Protein AF-A0A3N9MYF6-F1 (afdb_monomer)

Sequence (347 aa):
MKKPFYPARLLLYFQGIIFMNNKNVYIKTKQQGGCMNRIIIVVGILLMTTSCAWFKSEPKPEITEPEVPDEALLVKAEDYVSEGISYFQSGKDSLAISSWNKALEIIPEDAEVYNYRGIALHRTGNVTKALEDFESATNLNPNYYEAHNNRGYMLFLLDRYNEALSAFSKALNINPNYEPAQKNRKLVQNIALGNLRQEAFDLGEKIAGKDDYEEQIPGYRKVLELDSTYAKGHNNLGAAYYYAGNLDSAYYHIRKAIHYHKDYPEAINNLAILYKANGDYETAIKLFLKALALKPKYISALNNLGDTYSLKNEKQNAERVYKTVLELDPENVEAKEGLKQITLQVE

Solvent-accessible surface area (backbone atoms only — not comparable to full-atom values): 19601 Å² total; per-residue (Å²): 140,82,82,89,84,80,84,79,85,78,85,78,85,80,82,85,82,90,80,86,77,92,80,90,86,84,85,86,82,83,87,85,84,87,83,87,84,84,91,81,90,82,90,80,95,82,84,90,84,90,76,94,70,82,76,73,75,72,76,74,79,78,80,71,72,79,83,72,73,55,69,70,54,52,54,52,23,53,51,23,45,53,50,13,53,54,29,43,77,69,68,38,35,71,59,12,42,54,25,34,49,58,16,38,74,72,45,75,83,45,33,65,54,27,34,55,37,15,53,36,32,39,75,72,67,37,47,67,62,15,33,54,23,15,48,50,12,31,67,72,32,78,77,40,32,68,30,25,27,52,30,13,52,39,30,44,78,69,71,38,47,71,60,12,45,50,26,16,48,52,14,36,72,71,39,75,82,46,60,69,33,54,54,49,35,54,52,49,50,54,52,52,48,52,53,42,53,48,52,44,47,52,55,53,64,76,50,77,54,94,86,59,40,64,76,49,44,64,53,32,49,56,41,35,74,78,39,80,65,46,28,68,49,27,28,52,42,9,51,25,27,43,76,62,67,38,56,69,58,11,52,54,24,20,53,49,12,34,70,64,32,76,88,37,38,70,32,36,32,52,48,15,51,54,30,43,76,72,66,41,44,71,62,13,48,55,29,24,52,52,16,32,73,76,37,78,84,42,57,73,44,40,51,54,39,18,52,44,28,45,77,70,67,38,52,74,60,15,48,52,36,26,50,57,41,38,76,77,39,78,79,45,61,68,38,55,50,53,49,50,56,56,55,68,74,75,114

Secondary structure (DSSP, 8-state):
-PPPPPPP-------------------------------------------------PPPP---------HHHHHHHHHHHHHHHHHHHTT-HHHHHHHHHHHHHH-TT-HHHHHHHHHHHHHTT-HHHHHHHHHHHHHH-TT-HHHHHHHHHHHHHTT-HHHHHHHHHHHHHH-TT-HHHHHHHHHHHHHHHHHHHHHHHHHHHHT-STT-STTTHHHHHHHHHH-TT-HHHHHHHHHHHHHTT-HHHHHHHHHHHHHHSTT-HHHHHHHHHHHHHTT-HHHHHHHHHHHHHHSTT-HHHHHHHHHHHHHTT-HHHHHHHHHHHHHH-TT-HHHHHHHHHHHHTT-

Nearest PDB structures (foldseek):
  7y4i-assembly1_A  TM=5.072E-01  e=9.112E-13  Arabidopsis thaliana
  1w3b-assembly1_B  TM=4.143E-01  e=1.351E-12  Homo sapiens
  4gyw-assembly2_A  TM=5.652E-01  e=5.598E-08  Homo sapiens
  8a61-assembly1_F  TM=4.896E-01  e=1.718E-08  Saccharomyces cerevisiae
  5hgv-assembly1_A  TM=4.602E-01  e=2.661E-08  Homo sapiens

Foldseek 3Di:
DDDDDDDDDDDDDDDDDDDDDDDDDDDDDDDDDDDDDDDDDDDDDDDDDDDPPPPPPDPDPPPDDPPDQDPVLLVQLVVLQVQLVVCVVVVVLVSSLVSLVSSCVSVVLDLVSLQSNLVSCVVVVNLVSSLVSLVSSCVSPVLPLSSLQSNLVSCVVVVVLVSSLVSLVSSCVSPVPPVSSVVSNVVSLVVVLVVLVVVLVVVVVVPPDLPDLVVSLVSLVVSCVSPVLPLVSLQSNLVSCVSVVNLVSNLVSLVSSCVSPVQDLSSLQSNLVSCLVVVVLVSSLVSLVSSCVSVVLPLSSLLVNLVSCVVVVVLVRSLVSLVVSCVSPVPDPSSVVSNVVSVVVVD

pLDDT: mean 81.44, std 25.18, range [24.19, 98.81]

Radius of gyration: 36.22 Å; Cα contacts (8 Å, |Δi|>4): 381; chains: 1; bounding box: 81×84×106 Å

Structure (mmCIF, N/CA/C/O backbone):
data_AF-A0A3N9MYF6-F1
#
_entry.id   AF-A0A3N9MYF6-F1
#
loop_
_atom_site.group_PDB
_atom_site.id
_atom_site.type_symbol
_atom_site.label_atom_id
_atom_site.label_alt_id
_atom_site.label_comp_id
_atom_site.label_asym_id
_atom_site.label_entity_id
_atom_site.label_seq_id
_atom_site.pdbx_PDB_ins_code
_atom_site.Cartn_x
_atom_site.Cartn_y
_atom_site.Cartn_z
_atom_site.occupancy
_atom_site.B_iso_or_equiv
_atom_site.auth_seq_id
_atom_site.auth_comp_id
_atom_site.auth_asym_id
_atom_site.auth_atom_id
_atom_site.pdbx_PDB_model_num
ATOM 1 N N . MET A 1 1 ? 1.920 -1.027 -54.927 1.00 35.72 1 MET A N 1
ATOM 2 C CA . MET A 1 1 ? 3.315 -0.917 -54.451 1.00 35.72 1 MET A CA 1
ATOM 3 C C . MET A 1 1 ? 3.547 0.532 -54.042 1.00 35.72 1 MET A C 1
ATOM 5 O O . MET A 1 1 ? 3.565 1.397 -54.906 1.00 35.72 1 MET A O 1
ATOM 9 N N . LYS A 1 2 ? 3.560 0.812 -52.733 1.00 30.30 2 LYS A N 1
ATOM 10 C CA . LYS A 1 2 ? 3.716 2.156 -52.150 1.00 30.30 2 LYS A CA 1
ATOM 11 C C . LYS A 1 2 ? 5.158 2.287 -51.641 1.00 30.30 2 LYS A C 1
ATOM 13 O O . LYS A 1 2 ? 5.609 1.397 -50.930 1.00 30.30 2 LYS A O 1
ATOM 18 N N . LYS A 1 3 ? 5.866 3.353 -52.025 1.00 30.39 3 LYS A N 1
ATOM 19 C CA . LYS A 1 3 ? 7.171 3.730 -51.446 1.00 30.39 3 LYS A CA 1
ATOM 20 C C . LYS A 1 3 ? 6.966 4.290 -50.026 1.00 30.39 3 LYS A C 1
ATOM 22 O O . LYS A 1 3 ? 5.921 4.910 -49.808 1.00 30.39 3 LYS A O 1
ATOM 27 N N . PRO A 1 4 ? 7.909 4.113 -49.082 1.00 36.00 4 PRO A N 1
ATOM 28 C CA . PRO A 1 4 ? 7.816 4.745 -47.774 1.00 36.00 4 PRO A CA 1
ATOM 29 C C . PRO A 1 4 ? 8.165 6.237 -47.870 1.00 36.00 4 PRO A C 1
ATOM 31 O O . PRO A 1 4 ? 9.013 6.656 -48.657 1.00 36.00 4 PRO A O 1
ATOM 34 N N . PHE A 1 5 ? 7.441 7.023 -47.083 1.00 29.59 5 PHE A N 1
ATOM 35 C CA . PHE A 1 5 ? 7.531 8.471 -46.948 1.00 29.59 5 PHE A CA 1
ATOM 36 C C . PHE A 1 5 ? 8.372 8.752 -45.694 1.00 29.59 5 PHE A C 1
ATOM 38 O O . PHE A 1 5 ? 7.974 8.337 -44.608 1.00 29.59 5 PHE A O 1
ATOM 45 N N . TYR A 1 6 ? 9.524 9.408 -45.832 1.00 31.58 6 TYR A N 1
ATOM 46 C CA . TYR A 1 6 ? 10.337 9.864 -44.697 1.00 31.58 6 TYR A CA 1
ATOM 47 C C . TYR A 1 6 ? 9.988 11.330 -44.394 1.00 31.58 6 TYR A C 1
ATOM 49 O O . TYR A 1 6 ? 10.039 12.147 -45.318 1.00 31.58 6 TYR A O 1
ATOM 57 N N . PRO A 1 7 ? 9.623 11.712 -43.156 1.00 33.31 7 PRO A N 1
ATOM 58 C CA . PRO A 1 7 ? 9.456 13.116 -42.814 1.00 33.31 7 PRO A CA 1
ATOM 59 C C . PRO A 1 7 ? 10.825 13.767 -42.571 1.00 33.31 7 PRO A C 1
ATOM 61 O O . PRO A 1 7 ? 11.619 13.306 -41.755 1.00 33.31 7 PRO A O 1
ATOM 64 N N . ALA A 1 8 ? 11.083 14.862 -43.285 1.00 31.42 8 ALA A N 1
ATOM 65 C CA . ALA A 1 8 ? 12.220 15.743 -43.056 1.00 31.42 8 ALA A CA 1
ATOM 66 C C . ALA A 1 8 ? 12.156 16.357 -41.643 1.00 31.42 8 ALA A C 1
ATOM 68 O O . ALA A 1 8 ? 11.119 16.886 -41.237 1.00 31.42 8 ALA A O 1
ATOM 69 N N . ARG A 1 9 ? 13.271 16.315 -40.902 1.00 30.97 9 ARG A N 1
ATOM 70 C CA . ARG A 1 9 ? 13.442 17.054 -39.642 1.00 30.97 9 ARG A CA 1
ATOM 71 C C . ARG A 1 9 ? 13.408 18.560 -39.931 1.00 30.97 9 ARG A C 1
ATOM 73 O O . ARG A 1 9 ? 14.294 19.093 -40.592 1.00 30.97 9 ARG A O 1
ATOM 80 N N . LEU A 1 10 ? 12.384 19.238 -39.418 1.00 27.25 10 LEU A N 1
ATOM 81 C CA . LEU A 1 10 ? 12.299 20.695 -39.358 1.00 27.25 10 LEU A CA 1
ATOM 82 C C . LEU A 1 10 ? 13.148 21.177 -38.166 1.00 27.25 10 LEU A C 1
ATOM 84 O O . LEU A 1 10 ? 12.793 20.930 -37.015 1.00 27.25 10 LEU A O 1
ATOM 88 N N . LEU A 1 11 ? 14.266 21.856 -38.425 1.00 27.73 11 LEU A N 1
ATOM 89 C CA . LEU A 1 11 ? 15.012 22.599 -37.404 1.00 27.73 11 LEU A CA 1
ATOM 90 C C . LEU A 1 11 ? 14.274 23.915 -37.116 1.00 27.73 11 LEU A C 1
ATOM 92 O O . LEU A 1 11 ? 14.349 24.866 -37.892 1.00 27.73 11 LEU A O 1
ATOM 96 N N . LEU A 1 12 ? 13.533 23.967 -36.006 1.00 26.86 12 LEU A N 1
ATOM 97 C CA . LEU A 1 12 ? 12.956 25.203 -35.475 1.00 26.86 12 LEU A CA 1
ATOM 98 C C . LEU A 1 12 ? 13.976 25.894 -34.561 1.00 26.86 12 LEU A C 1
ATOM 100 O O . LEU A 1 12 ? 14.234 25.447 -33.446 1.00 26.86 12 LEU A O 1
ATOM 104 N N . TYR A 1 13 ? 14.519 27.017 -35.031 1.00 25.53 13 TYR A N 1
ATOM 105 C CA . TYR A 1 13 ? 15.207 28.002 -34.198 1.00 25.53 13 TYR A CA 1
ATOM 106 C C . TYR A 1 13 ? 14.196 28.661 -33.246 1.00 25.53 13 TYR A C 1
ATOM 108 O O . TYR A 1 13 ? 13.319 29.405 -33.684 1.00 25.53 13 TYR A O 1
ATOM 116 N N . PHE A 1 14 ? 14.328 28.427 -31.939 1.00 25.22 14 PHE A N 1
ATOM 117 C CA . PHE A 1 14 ? 13.618 29.193 -30.913 1.00 25.22 14 PHE A CA 1
ATOM 118 C C . PHE A 1 14 ? 14.455 30.416 -30.509 1.00 25.22 14 PHE A C 1
ATOM 120 O O . PHE A 1 14 ? 15.481 30.291 -29.845 1.00 25.22 14 PHE A O 1
ATOM 127 N N . GLN A 1 15 ? 13.997 31.615 -30.879 1.00 28.98 15 GLN A N 1
ATOM 128 C CA . GLN A 1 15 ? 14.397 32.857 -30.213 1.00 28.98 15 GLN A CA 1
ATOM 129 C C . GLN A 1 15 ? 13.662 32.949 -28.869 1.00 28.98 15 GLN A C 1
ATOM 131 O O . GLN A 1 15 ? 12.436 33.049 -28.823 1.00 28.98 15 GLN A O 1
ATOM 136 N N . GLY A 1 16 ? 14.409 32.898 -27.767 1.00 25.38 16 GLY A N 1
ATOM 137 C CA . GLY A 1 16 ? 13.875 33.074 -26.419 1.00 25.38 16 GLY A CA 1
ATOM 138 C C . GLY A 1 16 ? 13.602 34.544 -26.104 1.00 25.38 16 GLY A C 1
ATOM 139 O O . GLY A 1 16 ? 14.529 35.320 -25.890 1.00 25.38 16 GLY A O 1
ATOM 140 N N . ILE A 1 17 ? 12.322 34.912 -26.031 1.00 28.08 17 ILE A N 1
ATOM 141 C CA . ILE A 1 17 ? 11.842 36.122 -25.355 1.00 28.08 17 ILE A CA 1
ATOM 142 C C . ILE A 1 17 ? 11.741 35.795 -23.861 1.00 28.08 17 ILE A C 1
ATOM 144 O O . ILE A 1 17 ? 10.933 34.960 -23.460 1.00 28.08 17 ILE A O 1
ATOM 148 N N . ILE A 1 18 ? 12.549 36.455 -23.029 1.00 26.86 18 ILE A N 1
ATOM 149 C CA . ILE A 1 18 ? 12.417 36.396 -21.570 1.00 26.86 18 ILE A CA 1
ATOM 150 C C . ILE A 1 18 ? 11.456 37.504 -21.136 1.00 26.86 18 ILE A C 1
ATOM 152 O O . ILE A 1 18 ? 11.807 38.680 -21.102 1.00 26.86 18 ILE A O 1
ATOM 156 N N . PHE A 1 19 ? 10.247 37.104 -20.758 1.00 25.75 19 PHE A N 1
ATOM 157 C CA . PHE A 1 19 ? 9.425 37.827 -19.796 1.00 25.75 19 PHE A CA 1
ATOM 158 C C . PHE A 1 19 ? 9.292 36.923 -18.576 1.00 25.75 19 PHE A C 1
ATOM 160 O O . PHE A 1 19 ? 8.697 35.857 -18.687 1.00 25.75 19 PHE A O 1
ATOM 167 N N . MET A 1 20 ? 9.778 37.349 -17.410 1.00 26.02 20 MET A N 1
ATOM 168 C CA . MET A 1 20 ? 9.038 37.097 -16.178 1.00 26.02 20 MET A CA 1
ATOM 169 C C . MET A 1 20 ? 9.390 38.089 -15.072 1.00 26.02 20 MET A C 1
ATOM 171 O O . MET A 1 20 ? 10.499 38.595 -14.946 1.00 26.02 20 MET A O 1
ATOM 175 N N . ASN A 1 21 ? 8.328 38.391 -14.340 1.00 24.91 21 ASN A N 1
ATOM 176 C CA . ASN A 1 21 ? 8.088 39.520 -13.469 1.00 24.91 21 ASN A CA 1
ATOM 177 C C . ASN A 1 21 ? 8.519 39.206 -12.023 1.00 24.91 21 ASN A C 1
ATOM 179 O O . ASN A 1 21 ? 8.514 38.053 -11.598 1.00 24.91 21 ASN A O 1
ATOM 183 N N . ASN A 1 22 ? 8.827 40.261 -11.271 1.00 30.25 22 ASN A N 1
ATOM 184 C CA . ASN A 1 22 ? 9.179 40.283 -9.847 1.00 30.25 22 ASN A CA 1
ATOM 185 C C . ASN A 1 22 ? 8.296 39.413 -8.933 1.00 30.25 22 ASN A C 1
ATOM 187 O O . ASN A 1 22 ? 7.082 39.613 -8.922 1.00 30.25 22 ASN A O 1
ATOM 191 N N . LYS A 1 23 ? 8.917 38.651 -8.013 1.00 29.00 23 LYS A N 1
ATOM 192 C CA . LYS A 1 23 ? 8.526 38.583 -6.585 1.00 29.00 23 LYS A CA 1
ATOM 193 C C . LYS A 1 23 ? 9.752 38.333 -5.688 1.00 29.00 23 LYS A C 1
ATOM 195 O O . LYS A 1 23 ? 10.513 37.398 -5.899 1.00 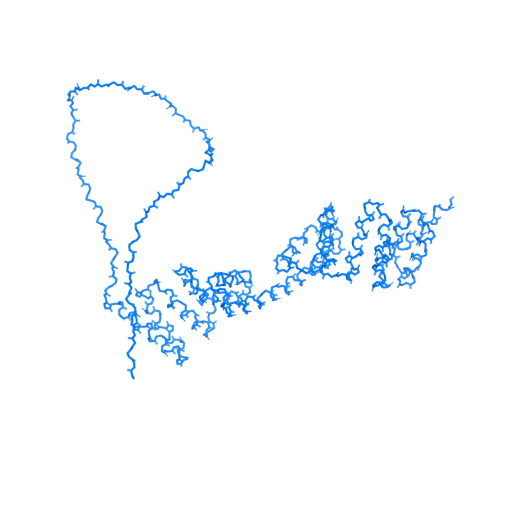29.00 23 LYS A O 1
ATOM 200 N N . ASN A 1 24 ? 9.905 39.217 -4.701 1.00 28.20 24 ASN A N 1
ATOM 201 C CA . ASN A 1 24 ? 10.902 39.236 -3.624 1.00 28.20 24 ASN A CA 1
ATOM 202 C C . ASN A 1 24 ? 10.976 37.923 -2.824 1.00 28.20 24 ASN A C 1
ATOM 204 O O . ASN A 1 24 ? 9.949 37.263 -2.697 1.00 28.20 24 ASN A O 1
ATOM 208 N N . VAL A 1 25 ? 12.122 37.656 -2.165 1.00 25.34 25 VAL A N 1
ATOM 209 C CA . VAL A 1 25 ? 12.240 37.483 -0.689 1.00 25.34 25 VAL A CA 1
ATOM 210 C C . VAL A 1 25 ? 13.674 37.064 -0.263 1.00 25.34 25 VAL A C 1
ATOM 212 O O . VAL A 1 25 ? 14.144 35.976 -0.563 1.00 25.34 25 VAL A O 1
ATOM 215 N N . TYR A 1 26 ? 14.314 37.983 0.478 1.00 24.33 26 TYR A N 1
ATOM 216 C CA . TYR A 1 26 ? 15.275 37.855 1.595 1.00 24.33 26 TYR A CA 1
ATOM 217 C C . TYR A 1 26 ? 16.612 37.100 1.435 1.00 24.33 26 TYR A C 1
ATOM 219 O O . TYR A 1 26 ? 16.716 35.891 1.619 1.00 24.33 26 TYR A O 1
ATOM 227 N N . ILE A 1 27 ? 17.688 37.888 1.312 1.00 25.11 27 ILE A N 1
ATOM 228 C CA . ILE A 1 27 ? 19.068 37.480 1.611 1.00 25.11 27 ILE A CA 1
ATOM 229 C C . ILE A 1 27 ? 19.303 37.636 3.119 1.00 25.11 27 ILE A C 1
ATO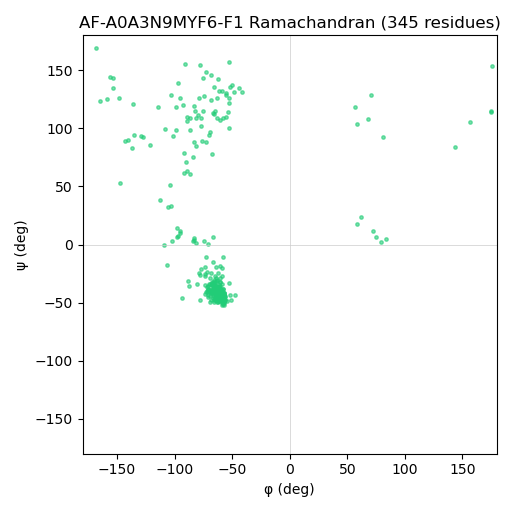M 231 O O . ILE A 1 27 ? 19.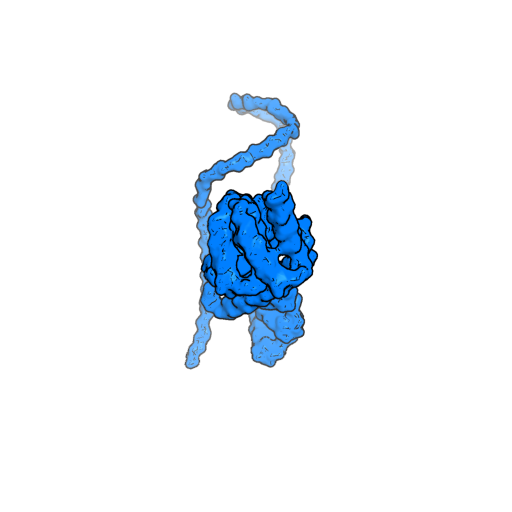223 38.738 3.664 1.00 25.11 27 ILE A O 1
ATOM 235 N N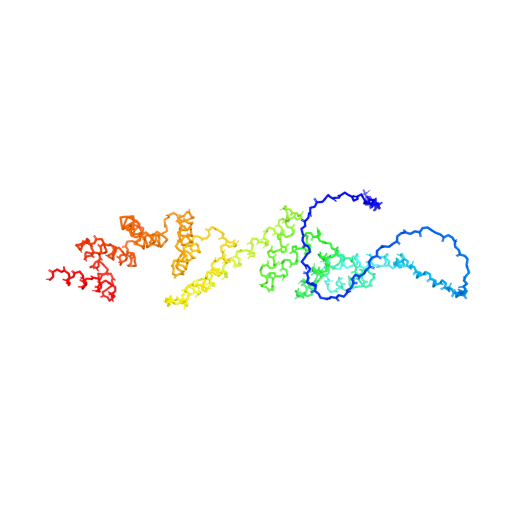 . LYS A 1 28 ? 19.626 36.532 3.797 1.00 24.86 28 LYS A N 1
ATOM 236 C CA . LYS A 1 28 ? 20.100 36.533 5.185 1.00 24.86 28 LYS A CA 1
ATOM 237 C C . LYS A 1 28 ? 21.617 36.742 5.169 1.00 24.86 28 LYS A C 1
ATOM 239 O O . LYS A 1 28 ? 22.380 35.814 4.925 1.00 24.86 28 LYS A O 1
ATOM 244 N N . THR A 1 29 ? 22.059 37.974 5.398 1.00 25.41 29 THR A N 1
ATOM 245 C CA . THR A 1 29 ? 23.475 38.305 5.597 1.00 25.41 29 THR A CA 1
ATOM 246 C C . THR A 1 29 ? 23.932 37.857 6.982 1.00 25.41 29 THR A C 1
ATOM 248 O O . THR A 1 29 ? 23.343 38.268 7.983 1.00 25.41 29 THR A O 1
ATOM 251 N N . LYS A 1 30 ? 25.027 37.096 7.061 1.00 25.98 30 LYS A N 1
ATOM 252 C CA . LYS A 1 30 ? 25.876 37.062 8.257 1.00 25.98 30 LYS A CA 1
ATOM 253 C C . LYS A 1 30 ? 27.177 37.784 7.905 1.00 25.98 30 LYS A C 1
ATOM 255 O O . LYS A 1 30 ? 28.029 37.247 7.209 1.00 25.98 30 LYS A O 1
ATOM 260 N N . GLN A 1 31 ? 27.253 39.047 8.321 1.00 27.14 31 GLN A N 1
ATOM 261 C CA . GLN A 1 31 ? 28.468 39.857 8.312 1.00 27.14 31 GLN A CA 1
ATOM 262 C C . GLN A 1 31 ? 29.490 39.281 9.295 1.00 27.14 31 GLN A C 1
ATOM 264 O O . GLN A 1 31 ? 29.126 39.027 10.437 1.00 27.14 31 GLN A O 1
ATOM 269 N N . GLN A 1 32 ? 30.747 39.192 8.865 1.00 26.59 32 GLN A N 1
ATOM 270 C CA . GLN A 1 32 ? 31.952 39.746 9.507 1.00 26.59 32 GLN A CA 1
ATOM 271 C C . GLN A 1 32 ? 32.991 39.838 8.376 1.00 26.59 32 GLN A C 1
ATOM 273 O O . GLN A 1 32 ? 33.205 38.848 7.695 1.00 26.59 32 GLN A O 1
ATOM 278 N N . GLY A 1 33 ? 33.652 40.932 8.026 1.00 25.48 33 GLY A N 1
ATOM 279 C CA . GLY A 1 33 ? 33.719 42.321 8.457 1.00 25.48 33 GLY A CA 1
ATOM 280 C C . GLY A 1 33 ? 34.831 42.956 7.601 1.00 25.48 33 GLY A C 1
ATOM 281 O O . GLY A 1 33 ? 35.720 42.237 7.149 1.00 25.48 33 GLY A O 1
ATOM 282 N N . GLY A 1 34 ? 34.792 44.270 7.354 1.00 24.81 34 GLY A N 1
ATOM 283 C CA . GLY A 1 34 ? 35.969 44.978 6.825 1.00 24.81 34 GLY A CA 1
ATOM 284 C C . GLY A 1 34 ? 35.717 46.099 5.816 1.00 24.81 34 GLY A C 1
ATOM 285 O O . GLY A 1 34 ? 35.889 45.900 4.624 1.00 24.81 34 GLY A O 1
ATOM 286 N N . CYS A 1 35 ? 35.420 47.284 6.357 1.00 24.19 35 CYS A N 1
ATOM 287 C CA . CYS A 1 35 ? 35.715 48.637 5.854 1.00 24.19 35 CYS A CA 1
ATOM 288 C C . CYS A 1 35 ? 35.044 49.200 4.581 1.00 24.19 35 CYS A C 1
ATOM 290 O O . CYS A 1 35 ? 35.432 48.948 3.446 1.00 24.19 35 CYS A O 1
ATOM 292 N N . MET A 1 36 ? 34.130 50.147 4.838 1.00 24.34 36 MET A N 1
ATOM 293 C CA . MET A 1 36 ? 33.744 51.263 3.966 1.00 24.34 36 MET A CA 1
ATOM 294 C C . MET A 1 36 ? 34.883 52.289 3.827 1.00 24.34 36 MET A C 1
ATOM 296 O O . MET A 1 36 ? 35.498 52.637 4.833 1.00 24.34 36 MET A O 1
ATOM 300 N N . ASN A 1 37 ? 35.019 52.925 2.654 1.00 25.77 37 ASN A N 1
ATOM 301 C CA . ASN A 1 37 ? 34.808 54.378 2.573 1.00 25.77 37 ASN A CA 1
ATOM 302 C C . ASN A 1 37 ? 34.639 54.929 1.139 1.00 25.77 37 ASN A C 1
ATOM 304 O O . ASN A 1 37 ? 35.519 54.813 0.299 1.00 25.77 37 ASN A O 1
ATOM 308 N N . ARG A 1 38 ? 33.491 55.601 0.970 1.00 27.64 38 ARG A N 1
ATOM 309 C CA . ARG A 1 38 ? 33.203 56.881 0.290 1.00 27.64 38 ARG A CA 1
ATOM 310 C C . ARG A 1 38 ? 33.562 57.116 -1.190 1.00 27.64 38 ARG A C 1
ATOM 312 O O . ARG A 1 38 ? 34.705 57.260 -1.594 1.00 27.64 38 ARG A O 1
ATOM 319 N N . ILE A 1 39 ? 32.473 57.354 -1.920 1.00 34.44 39 ILE A N 1
ATOM 320 C CA . ILE A 1 39 ? 32.322 58.028 -3.212 1.00 34.44 39 ILE A CA 1
ATOM 321 C C . ILE A 1 39 ? 32.844 59.474 -3.146 1.00 34.44 39 ILE A C 1
ATOM 323 O O . ILE A 1 39 ? 32.417 60.227 -2.271 1.00 34.44 39 ILE A O 1
ATOM 327 N N . ILE A 1 40 ? 33.656 59.881 -4.129 1.00 28.11 40 ILE A N 1
ATOM 328 C CA . ILE A 1 40 ? 33.767 61.273 -4.598 1.00 28.11 40 ILE A CA 1
ATOM 329 C C . ILE A 1 40 ? 33.782 61.254 -6.134 1.00 28.11 40 ILE A C 1
ATOM 331 O O . ILE A 1 40 ? 34.644 60.636 -6.751 1.00 28.11 40 ILE A O 1
ATOM 335 N N . ILE A 1 41 ? 32.802 61.934 -6.732 1.00 38.69 41 ILE A N 1
ATOM 336 C CA . ILE A 1 41 ? 32.715 62.276 -8.157 1.00 38.69 41 ILE A CA 1
ATOM 337 C C . ILE A 1 41 ? 33.348 63.660 -8.322 1.00 38.69 41 ILE A C 1
ATOM 339 O O . ILE A 1 41 ? 32.786 64.583 -7.744 1.00 38.69 41 ILE A O 1
ATOM 343 N N . VAL A 1 42 ? 34.410 63.837 -9.126 1.00 29.31 42 VAL A N 1
ATOM 344 C CA . VAL A 1 42 ? 34.706 65.107 -9.837 1.00 29.31 42 VAL A CA 1
ATOM 345 C C . VAL A 1 42 ? 35.529 64.838 -11.113 1.00 29.31 42 VAL A C 1
ATOM 347 O O . VAL A 1 42 ? 36.491 64.078 -11.111 1.00 29.31 42 VAL A O 1
ATOM 350 N N . VAL A 1 43 ? 35.106 65.495 -12.193 1.00 41.16 43 VAL A N 1
ATOM 351 C CA . VAL A 1 43 ? 35.670 65.581 -13.552 1.00 41.16 43 VAL A CA 1
ATOM 352 C C . VAL A 1 43 ? 37.068 66.225 -13.574 1.00 41.16 43 VAL A C 1
ATOM 354 O O . VAL A 1 43 ? 37.285 67.225 -12.898 1.00 41.16 43 VAL A O 1
ATOM 357 N N . GLY A 1 44 ? 37.984 65.745 -14.427 1.00 28.73 44 GLY A N 1
ATOM 358 C CA . GLY A 1 44 ? 39.214 66.482 -14.750 1.00 28.73 44 GLY A CA 1
ATOM 359 C C . GLY A 1 44 ? 40.193 65.722 -15.647 1.00 28.73 44 GLY A C 1
ATOM 360 O O . GLY A 1 44 ? 40.761 64.715 -15.242 1.00 28.73 44 GLY A O 1
ATOM 361 N N . ILE A 1 45 ? 40.405 66.224 -16.864 1.00 43.91 45 ILE A N 1
ATOM 362 C CA . ILE A 1 45 ? 41.497 65.826 -17.763 1.00 43.91 45 ILE A CA 1
ATOM 363 C C . ILE A 1 45 ? 42.824 66.304 -17.153 1.00 43.91 45 ILE A C 1
ATOM 365 O O . ILE A 1 45 ? 42.978 67.506 -16.954 1.00 43.91 45 ILE A O 1
ATOM 369 N N . LEU A 1 46 ? 43.795 65.409 -16.927 1.00 31.33 46 LEU A N 1
ATOM 370 C CA . LEU A 1 46 ? 45.222 65.760 -16.910 1.00 31.33 46 LEU A CA 1
ATOM 371 C C . LEU A 1 46 ? 46.109 64.552 -17.277 1.00 31.33 46 LEU A C 1
ATOM 373 O O . LEU A 1 46 ? 45.805 63.404 -16.969 1.00 31.33 46 LEU A O 1
ATOM 377 N N . LEU A 1 47 ? 47.181 64.867 -17.998 1.00 35.59 47 LEU A N 1
ATOM 378 C CA . LEU A 1 47 ? 48.103 64.014 -18.750 1.00 35.59 47 LEU A CA 1
ATOM 379 C C . LEU A 1 47 ? 49.153 63.259 -17.903 1.00 35.59 47 LEU A C 1
ATOM 381 O O . LEU A 1 47 ? 49.642 63.807 -16.922 1.00 35.59 47 LEU A O 1
ATOM 385 N N . MET A 1 48 ? 49.606 62.117 -18.463 1.00 31.72 48 MET A N 1
ATOM 386 C CA . MET A 1 48 ? 50.949 61.485 -18.358 1.00 31.72 48 MET A CA 1
ATOM 387 C C . MET A 1 48 ? 51.326 60.862 -16.984 1.00 31.72 48 MET A C 1
ATOM 389 O O . MET A 1 48 ? 51.230 61.505 -15.956 1.00 31.72 48 MET A O 1
ATOM 393 N N . THR A 1 49 ? 51.789 59.611 -16.833 1.00 40.28 49 THR A N 1
ATOM 394 C CA . THR A 1 49 ? 52.806 58.828 -17.567 1.00 40.28 49 THR A CA 1
ATOM 395 C C . THR A 1 49 ? 52.760 57.329 -17.163 1.00 40.28 49 THR A C 1
ATOM 397 O O . THR A 1 49 ? 52.193 56.967 -16.137 1.00 40.28 49 THR A O 1
ATOM 400 N N . THR A 1 50 ? 53.475 56.491 -17.929 1.00 35.84 50 THR A N 1
ATOM 401 C CA . THR A 1 50 ? 53.980 55.129 -17.616 1.00 35.84 50 THR A CA 1
ATOM 402 C C . THR A 1 50 ? 53.024 53.934 -17.731 1.00 35.84 50 THR A C 1
ATOM 404 O O . THR A 1 50 ? 52.352 53.536 -16.791 1.00 35.84 50 THR A O 1
ATOM 407 N N . SER A 1 51 ? 53.020 53.307 -18.911 1.00 34.53 51 SER A N 1
ATOM 408 C CA . SER A 1 51 ? 53.585 51.963 -19.146 1.00 34.53 51 SER A CA 1
ATOM 409 C C . SER A 1 51 ? 52.925 51.347 -20.373 1.00 34.53 51 SER A C 1
ATOM 411 O O . SER A 1 51 ? 51.797 50.864 -20.315 1.00 34.53 51 SER A O 1
ATOM 413 N N . CYS A 1 52 ? 53.656 51.311 -21.488 1.00 34.56 52 CYS A N 1
ATOM 414 C CA . CYS A 1 52 ? 53.379 50.364 -22.563 1.00 34.56 52 CYS A CA 1
ATOM 415 C C . CYS A 1 52 ? 53.697 48.950 -22.055 1.00 34.56 52 CYS A C 1
ATOM 417 O O . CYS A 1 52 ? 54.746 48.393 -22.362 1.00 34.56 52 CYS A O 1
ATOM 419 N N . ALA A 1 53 ? 52.801 48.372 -21.260 1.00 38.00 53 ALA A N 1
ATOM 420 C CA . ALA A 1 53 ? 52.734 46.931 -21.116 1.00 38.00 53 ALA A CA 1
ATOM 421 C C . ALA A 1 53 ? 51.940 46.415 -22.318 1.00 38.00 53 ALA A C 1
ATOM 423 O O . ALA A 1 53 ? 50.742 46.659 -22.445 1.00 38.00 53 ALA A O 1
ATOM 424 N N . TRP A 1 54 ? 52.643 45.757 -23.236 1.00 37.09 54 TRP A N 1
ATOM 425 C CA . TRP A 1 54 ? 52.047 44.953 -24.293 1.00 37.09 54 TRP A CA 1
ATOM 426 C C . TRP A 1 54 ? 51.073 43.945 -23.668 1.00 37.09 54 TRP A C 1
ATOM 428 O O . TRP A 1 54 ? 51.490 42.899 -23.173 1.00 37.09 54 TRP A O 1
ATOM 438 N N . PHE A 1 55 ? 49.773 44.234 -23.700 1.00 38.00 55 PHE A N 1
ATOM 439 C CA . PHE A 1 55 ? 48.760 43.199 -23.551 1.00 38.00 55 PHE A CA 1
ATOM 440 C C . PHE A 1 55 ? 48.821 42.371 -24.837 1.00 38.00 55 PHE A C 1
ATOM 442 O O . PHE A 1 55 ? 48.249 42.741 -25.861 1.00 38.00 55 PHE A O 1
ATOM 449 N N . LYS A 1 56 ? 49.579 41.269 -24.816 1.00 44.16 56 LYS A N 1
ATOM 450 C CA . LYS A 1 56 ? 49.355 40.185 -25.774 1.00 44.16 56 LYS A CA 1
ATOM 451 C C . LYS A 1 56 ? 47.906 39.765 -25.554 1.00 44.16 56 LYS A C 1
ATOM 453 O O . LYS A 1 56 ? 47.583 39.228 -24.500 1.00 44.16 56 LYS A O 1
ATOM 458 N N . SER A 1 57 ? 47.032 40.080 -26.504 1.00 47.66 57 SER A N 1
ATOM 459 C CA . SER A 1 57 ? 45.706 39.480 -26.553 1.00 47.66 57 SER A CA 1
ATOM 460 C C . SER A 1 57 ? 45.905 37.969 -26.526 1.00 47.66 57 SER A C 1
ATOM 462 O O . SER A 1 57 ? 46.514 37.423 -27.452 1.00 47.66 57 SER A O 1
ATOM 464 N N . GLU A 1 58 ? 45.458 37.304 -25.462 1.00 48.81 58 GLU A N 1
ATOM 465 C CA . GLU A 1 58 ? 45.343 35.852 -25.503 1.00 48.81 58 GLU A CA 1
ATOM 466 C C . GLU A 1 58 ? 44.466 35.520 -26.717 1.00 48.81 58 GLU A C 1
ATOM 468 O O . GLU A 1 58 ? 43.441 36.188 -26.925 1.00 48.81 58 GLU A O 1
ATOM 473 N N . PRO A 1 59 ? 44.886 34.586 -27.590 1.00 49.47 59 PRO A N 1
ATOM 474 C CA . PRO A 1 59 ? 44.022 34.154 -28.672 1.00 49.47 59 PRO A CA 1
ATOM 475 C C . PRO A 1 59 ? 42.716 33.688 -28.033 1.00 49.47 59 PRO A C 1
ATOM 477 O O . PRO A 1 59 ? 42.739 32.922 -27.068 1.00 49.47 59 PRO A O 1
ATOM 480 N N . LYS A 1 60 ? 41.582 34.202 -28.528 1.00 47.22 60 LYS A N 1
ATOM 481 C CA . LYS A 1 60 ? 40.271 33.704 -28.102 1.00 47.22 60 LYS A CA 1
ATOM 482 C C . LYS A 1 60 ? 40.321 32.176 -28.177 1.00 47.22 60 LYS A C 1
ATOM 484 O O . LYS A 1 60 ? 40.775 31.686 -29.214 1.00 47.22 60 LYS A O 1
ATOM 489 N N . PRO A 1 61 ? 39.894 31.446 -27.130 1.00 47.03 61 PRO A N 1
ATOM 490 C CA . PRO A 1 61 ? 39.802 30.001 -27.216 1.00 47.03 61 PRO A CA 1
ATOM 491 C C . PRO A 1 61 ? 38.983 29.682 -28.460 1.00 47.03 61 PRO A C 1
ATOM 493 O O . PRO A 1 61 ? 37.881 30.208 -28.640 1.00 47.03 61 PRO A O 1
ATOM 496 N N . GLU A 1 62 ? 39.592 28.923 -29.361 1.00 58.12 62 GLU A N 1
ATOM 497 C CA . GLU A 1 62 ? 38.945 28.447 -30.567 1.00 58.12 62 GLU A CA 1
ATOM 498 C C . GLU A 1 62 ? 37.763 27.600 -30.100 1.00 58.12 62 GLU A C 1
ATOM 500 O O . GLU A 1 62 ? 37.936 26.542 -29.496 1.00 58.12 62 GLU A O 1
ATOM 505 N N . ILE A 1 63 ? 36.550 28.134 -30.258 1.00 54.16 63 ILE A N 1
ATOM 506 C CA . ILE A 1 63 ? 35.329 27.377 -30.015 1.00 54.16 63 ILE A CA 1
ATOM 507 C C . ILE A 1 63 ? 35.252 26.414 -31.192 1.00 54.16 63 ILE A C 1
ATOM 509 O O . ILE A 1 63 ? 34.705 26.752 -32.238 1.00 54.16 63 ILE A O 1
ATOM 513 N N . THR A 1 64 ? 35.877 25.250 -31.056 1.00 52.59 64 THR A N 1
ATOM 514 C CA . THR A 1 64 ? 35.648 24.147 -31.979 1.00 52.59 64 THR A CA 1
ATOM 515 C C . THR A 1 64 ? 34.200 23.728 -31.780 1.00 52.59 64 THR A C 1
ATOM 517 O O . THR A 1 64 ? 33.835 23.263 -30.696 1.00 52.59 64 THR A O 1
ATOM 520 N N . GLU A 1 65 ? 33.360 23.963 -32.786 1.00 55.66 65 GLU A N 1
ATOM 521 C CA . GLU A 1 65 ? 32.038 23.345 -32.841 1.00 55.66 65 GLU A CA 1
ATOM 522 C C . GLU A 1 65 ? 32.211 21.832 -32.618 1.00 55.66 65 GLU A C 1
ATOM 524 O O . GLU A 1 65 ? 33.187 21.267 -33.123 1.00 55.66 65 GLU A O 1
ATOM 529 N N . PRO A 1 66 ? 31.351 21.177 -31.816 1.00 55.44 66 PRO A N 1
ATOM 530 C CA . PRO A 1 66 ? 31.468 19.740 -31.596 1.00 55.44 66 PRO A CA 1
ATOM 531 C C . PRO A 1 66 ? 31.506 19.032 -32.954 1.00 55.44 66 PRO A C 1
ATOM 533 O O . PRO A 1 66 ? 30.631 19.274 -33.787 1.00 55.44 66 PRO A O 1
ATOM 536 N N . GLU A 1 67 ? 32.530 18.201 -33.189 1.00 58.97 67 GLU A N 1
ATOM 537 C CA . GLU A 1 67 ? 32.649 17.414 -34.419 1.00 58.97 67 GLU A CA 1
ATOM 538 C C . GLU A 1 67 ? 31.376 16.580 -34.586 1.00 58.97 67 GLU A C 1
ATOM 540 O O . GLU A 1 67 ? 31.114 15.646 -33.827 1.00 58.97 67 GLU A O 1
ATOM 545 N N . VAL A 1 68 ? 30.556 16.941 -35.573 1.00 57.75 68 VAL A N 1
ATOM 546 C CA . VAL A 1 68 ? 29.451 16.094 -36.014 1.00 57.75 68 VAL A CA 1
ATOM 547 C C . VAL A 1 68 ? 30.090 14.809 -36.549 1.00 57.75 68 VAL A C 1
ATOM 549 O O . VAL A 1 68 ? 30.986 14.917 -37.391 1.00 57.75 68 VAL A O 1
ATOM 552 N N . PRO A 1 69 ? 29.691 13.612 -36.074 1.00 64.62 69 PRO A N 1
ATOM 553 C CA . PRO A 1 69 ? 30.248 12.364 -36.577 1.00 64.62 69 PRO A CA 1
ATOM 554 C C . PRO A 1 69 ? 30.158 12.333 -38.102 1.00 64.62 69 PRO A C 1
ATOM 556 O O . PRO A 1 69 ? 29.123 12.711 -38.655 1.00 64.62 69 PRO A O 1
ATOM 559 N N . ASP A 1 70 ? 31.238 11.900 -38.759 1.00 81.50 70 ASP A N 1
ATOM 560 C CA . ASP A 1 70 ? 31.300 11.720 -40.214 1.00 81.50 70 ASP A CA 1
ATOM 561 C C . ASP A 1 70 ? 29.993 11.077 -40.713 1.00 81.50 70 ASP A C 1
ATOM 563 O O . ASP A 1 70 ? 29.520 10.093 -40.140 1.00 81.50 70 ASP A O 1
ATOM 567 N N . GLU A 1 71 ? 29.385 11.637 -41.757 1.00 83.69 71 GLU A N 1
ATOM 568 C CA . GLU A 1 71 ? 28.103 11.187 -42.309 1.00 83.69 71 GLU A CA 1
ATOM 569 C C . GLU A 1 71 ? 28.123 9.677 -42.614 1.00 83.69 71 GLU A C 1
ATOM 571 O O . GLU A 1 71 ? 27.141 8.970 -42.381 1.00 83.69 71 GLU A O 1
ATOM 576 N N . ALA A 1 72 ? 29.282 9.143 -43.016 1.00 87.19 72 ALA A N 1
ATOM 577 C CA . ALA A 1 72 ? 29.484 7.709 -43.210 1.00 87.19 72 ALA A CA 1
ATOM 578 C C . ALA A 1 72 ? 29.387 6.886 -41.907 1.00 87.19 72 ALA A C 1
ATOM 580 O O . ALA A 1 72 ? 28.909 5.749 -41.927 1.00 87.19 72 ALA A O 1
ATOM 581 N N . LEU A 1 73 ? 29.827 7.434 -40.770 1.00 89.75 73 LEU A N 1
ATOM 582 C CA . LEU A 1 73 ? 29.686 6.803 -39.454 1.00 89.75 73 LEU A CA 1
ATOM 583 C C . LEU A 1 73 ? 28.230 6.808 -38.987 1.00 89.75 73 LEU A C 1
ATOM 585 O O . LEU A 1 73 ? 27.784 5.806 -38.431 1.00 89.75 73 LEU A O 1
ATOM 589 N N . LEU A 1 74 ? 27.479 7.880 -39.254 1.00 89.75 74 LEU A N 1
ATOM 590 C CA . LEU A 1 74 ? 26.051 7.943 -38.926 1.00 89.75 74 LEU A CA 1
ATOM 591 C C . LEU A 1 74 ? 25.252 6.888 -39.699 1.00 89.75 74 LEU A C 1
ATOM 593 O O . LEU A 1 74 ? 24.521 6.115 -39.083 1.00 89.75 74 LEU A O 1
ATOM 597 N N . VAL A 1 75 ? 25.471 6.771 -41.014 1.00 93.56 75 VAL A N 1
ATOM 598 C CA . VAL A 1 75 ? 24.853 5.711 -41.837 1.00 93.56 75 VAL A CA 1
ATOM 599 C C . VAL A 1 75 ? 25.205 4.325 -41.291 1.00 93.56 75 VAL A C 1
ATOM 601 O O . VAL A 1 75 ? 24.342 3.464 -41.136 1.00 93.56 75 VAL A O 1
ATOM 604 N N . LYS A 1 76 ? 26.470 4.114 -40.916 1.00 95.31 76 LYS A N 1
ATOM 605 C CA . LYS A 1 76 ? 26.919 2.846 -40.333 1.00 95.31 76 LYS A CA 1
ATOM 606 C C . LYS A 1 76 ? 26.243 2.534 -38.992 1.00 95.31 76 LYS A C 1
ATOM 608 O O . LYS A 1 76 ? 25.971 1.368 -38.708 1.00 95.31 76 LYS A O 1
ATOM 613 N N . ALA A 1 77 ? 25.982 3.540 -38.160 1.00 95.31 77 ALA A N 1
ATOM 614 C CA . ALA A 1 77 ? 25.233 3.360 -36.922 1.00 95.31 77 ALA A CA 1
ATOM 615 C C . ALA A 1 77 ? 23.782 2.944 -37.210 1.00 95.31 77 ALA A C 1
ATOM 617 O O . ALA A 1 77 ? 23.314 1.966 -36.630 1.00 95.31 77 ALA A O 1
ATOM 618 N N . GLU A 1 78 ? 23.102 3.612 -38.147 1.00 95.44 78 GLU A N 1
ATOM 619 C CA . GLU A 1 78 ? 21.732 3.274 -38.568 1.00 95.44 78 GLU A CA 1
ATOM 620 C C . GLU A 1 78 ? 21.620 1.846 -39.134 1.00 95.44 78 GLU A C 1
ATOM 622 O O . GLU A 1 78 ? 20.655 1.126 -38.839 1.00 95.44 78 GLU A O 1
ATOM 627 N N . ASP A 1 79 ? 22.631 1.397 -39.882 1.00 97.19 79 ASP A N 1
ATOM 628 C CA . ASP A 1 79 ? 22.728 0.018 -40.369 1.00 97.19 79 ASP A CA 1
ATOM 629 C C . ASP A 1 79 ? 22.792 -0.982 -39.207 1.00 97.19 79 ASP A C 1
ATOM 631 O O . ASP A 1 79 ? 22.055 -1.972 -39.195 1.00 97.19 79 ASP A O 1
ATOM 635 N N . TYR A 1 80 ? 23.617 -0.713 -38.189 1.00 98.38 80 TYR A N 1
ATOM 636 C CA . TYR A 1 80 ? 23.684 -1.552 -36.992 1.00 98.38 80 TYR A CA 1
ATOM 637 C C . TYR A 1 80 ? 22.374 -1.555 -36.197 1.00 98.38 80 TYR A C 1
ATOM 639 O O . TYR A 1 80 ? 21.982 -2.601 -35.671 1.00 98.38 80 TYR A O 1
ATOM 647 N N . VAL A 1 81 ? 21.664 -0.424 -36.121 1.00 98.25 81 VAL A N 1
ATOM 648 C CA . VAL A 1 81 ? 20.333 -0.370 -35.494 1.00 98.25 81 VAL A CA 1
ATOM 649 C C . VAL A 1 81 ? 19.356 -1.282 -36.230 1.00 98.25 81 VAL A C 1
ATOM 651 O O . VAL A 1 81 ? 18.690 -2.112 -35.601 1.00 98.25 81 VAL A O 1
ATOM 654 N N . SER A 1 82 ? 19.314 -1.175 -37.558 1.00 98.25 82 SER A N 1
ATOM 655 C CA . SER A 1 82 ? 18.434 -1.964 -38.425 1.00 98.25 82 SER A CA 1
ATOM 656 C C . SER A 1 82 ? 18.760 -3.460 -38.376 1.00 98.25 82 SER A C 1
ATOM 658 O O . SER A 1 82 ? 17.857 -4.298 -38.280 1.00 98.25 82 SER A O 1
ATOM 660 N N . GLU A 1 83 ? 20.047 -3.811 -38.377 1.00 98.19 83 GLU A N 1
ATOM 661 C CA . GLU A 1 83 ? 20.523 -5.185 -38.205 1.00 98.19 83 GLU A CA 1
ATOM 662 C C . GLU A 1 83 ? 20.081 -5.750 -36.848 1.00 98.19 83 GLU A C 1
ATOM 664 O O . GLU A 1 83 ? 19.530 -6.853 -36.778 1.00 98.19 83 GLU A O 1
ATOM 669 N N . GLY A 1 84 ? 20.247 -4.969 -35.775 1.00 98.31 84 GLY A N 1
ATOM 670 C CA . GLY A 1 84 ? 19.834 -5.365 -34.434 1.00 98.31 84 GLY A CA 1
ATOM 671 C C . GLY A 1 84 ? 18.333 -5.650 -34.343 1.00 98.31 84 GLY A C 1
ATOM 672 O O . GLY A 1 84 ? 17.928 -6.690 -33.818 1.00 98.31 84 GLY A O 1
ATOM 673 N N . ILE A 1 85 ? 17.503 -4.792 -34.945 1.00 98.31 85 ILE A N 1
ATOM 674 C CA . ILE A 1 85 ? 16.048 -4.996 -35.033 1.00 98.31 85 ILE A CA 1
ATOM 675 C C . ILE A 1 85 ? 15.721 -6.298 -35.782 1.00 98.31 85 ILE A C 1
ATOM 677 O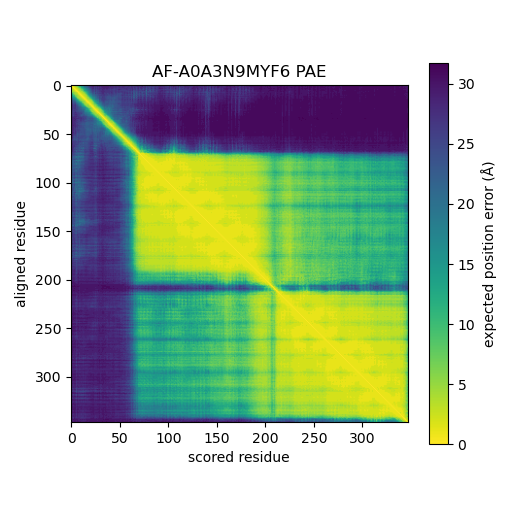 O . ILE A 1 85 ? 14.892 -7.083 -35.315 1.00 98.31 85 ILE A O 1
ATOM 681 N N . SER A 1 86 ? 16.391 -6.566 -36.906 1.00 98.44 86 SER A N 1
ATOM 682 C CA . SER A 1 86 ? 16.195 -7.790 -37.698 1.00 98.44 86 SER A CA 1
ATOM 683 C C . SER A 1 86 ? 16.547 -9.061 -36.911 1.00 98.44 86 SER A C 1
ATOM 685 O O . SER A 1 86 ? 15.772 -10.029 -36.876 1.00 98.44 86 SER A O 1
ATOM 687 N N . TYR A 1 87 ? 17.681 -9.059 -36.201 1.00 98.50 87 TYR A N 1
ATOM 688 C CA . TYR A 1 87 ? 18.060 -10.175 -35.333 1.00 98.50 87 TYR A CA 1
ATOM 689 C C . TYR A 1 87 ? 17.067 -10.386 -34.194 1.00 98.50 87 TYR A C 1
ATOM 691 O O . TYR A 1 87 ? 16.684 -11.527 -33.928 1.00 98.50 87 TYR A O 1
ATOM 699 N N . PHE A 1 88 ? 16.611 -9.307 -33.562 1.00 98.00 88 PHE A N 1
ATOM 700 C CA . PHE A 1 88 ? 15.650 -9.364 -32.466 1.00 98.00 88 PHE A CA 1
ATOM 701 C C . PHE A 1 88 ? 14.296 -9.939 -32.906 1.00 98.00 88 PHE A C 1
ATOM 703 O O . PHE A 1 88 ? 13.720 -10.790 -32.224 1.00 98.00 88 PHE A O 1
ATOM 710 N N . GLN A 1 89 ? 13.801 -9.536 -34.081 1.00 97.56 89 GLN A N 1
ATOM 711 C CA . GLN A 1 89 ? 12.584 -10.101 -34.679 1.00 97.56 89 GLN A CA 1
ATOM 712 C C . GLN A 1 89 ? 12.733 -11.594 -35.000 1.00 97.56 89 GLN A C 1
ATOM 714 O O . GLN A 1 89 ? 11.768 -12.348 -34.903 1.00 97.56 89 GLN A O 1
ATOM 719 N N . SER A 1 90 ? 13.953 -12.029 -35.319 1.00 97.50 90 SER A N 1
ATOM 720 C CA . SER A 1 90 ? 14.296 -13.433 -35.563 1.00 97.50 90 SER A CA 1
ATOM 721 C C . SER A 1 90 ? 14.589 -14.233 -34.281 1.00 97.50 90 SER A C 1
ATOM 723 O O . SER A 1 90 ? 15.009 -15.386 -34.374 1.00 97.50 90 SER A O 1
ATOM 725 N N . GLY A 1 91 ? 14.429 -13.635 -33.093 1.00 95.62 91 GLY A N 1
ATOM 726 C CA . GLY A 1 91 ? 14.708 -14.266 -31.796 1.00 95.62 91 GLY A CA 1
ATOM 727 C C . GLY A 1 91 ? 16.197 -14.448 -31.476 1.00 95.62 91 GLY A C 1
ATOM 728 O O . GLY A 1 91 ? 16.549 -15.164 -30.542 1.00 95.62 91 GLY A O 1
ATOM 729 N N . LYS A 1 92 ? 17.095 -13.822 -32.243 1.00 98.06 92 LYS A N 1
ATOM 730 C CA . LYS A 1 92 ? 18.551 -13.892 -32.048 1.00 98.06 92 LYS A CA 1
ATOM 731 C C . LYS A 1 92 ? 19.019 -12.749 -31.144 1.00 98.06 92 LYS A C 1
ATOM 733 O O . LYS A 1 92 ? 19.808 -11.901 -31.560 1.00 98.06 92 LYS A O 1
ATOM 738 N N . ASP A 1 93 ? 18.528 -12.729 -29.907 1.00 96.38 93 ASP A N 1
ATOM 739 C CA . ASP A 1 93 ? 18.674 -11.589 -28.989 1.00 96.38 93 ASP A CA 1
ATOM 740 C C . ASP A 1 93 ? 20.144 -11.199 -28.724 1.00 96.38 93 ASP A C 1
ATOM 742 O O . ASP A 1 93 ? 20.474 -10.016 -28.696 1.00 96.38 93 ASP A O 1
ATOM 746 N N . SER A 1 94 ? 21.068 -12.162 -28.613 1.00 97.69 94 SER A N 1
ATOM 747 C CA . SER A 1 94 ? 22.498 -11.864 -28.406 1.00 97.69 94 SER A CA 1
ATOM 748 C C . SER A 1 94 ? 23.150 -11.145 -29.592 1.00 97.69 94 SER A C 1
ATOM 750 O O . SER A 1 94 ? 23.998 -10.276 -29.389 1.00 97.69 94 SER A O 1
ATOM 752 N N . LEU A 1 95 ? 22.755 -11.482 -30.826 1.00 98.25 95 LEU A N 1
ATOM 753 C CA . LEU A 1 95 ? 23.246 -10.784 -32.018 1.00 98.25 95 LEU A CA 1
ATOM 754 C C . LEU A 1 95 ? 22.653 -9.377 -32.096 1.00 98.25 95 LEU A C 1
ATOM 756 O O . LEU A 1 95 ? 23.381 -8.437 -32.393 1.00 98.25 95 LEU A O 1
ATOM 760 N N . ALA A 1 96 ? 21.374 -9.223 -31.738 1.00 98.56 96 ALA A N 1
ATOM 761 C CA . ALA A 1 96 ? 20.731 -7.916 -31.666 1.00 98.56 96 ALA A CA 1
ATOM 762 C C . ALA A 1 96 ? 21.457 -6.968 -30.702 1.00 98.56 96 ALA A C 1
ATOM 764 O O . ALA A 1 96 ? 21.826 -5.858 -31.081 1.00 98.56 96 ALA A O 1
ATOM 765 N N . ILE A 1 97 ? 21.752 -7.448 -29.488 1.00 98.62 97 ILE A N 1
ATOM 766 C CA . ILE A 1 97 ? 22.533 -6.707 -28.488 1.00 98.62 97 ILE A CA 1
ATOM 767 C C . ILE A 1 97 ? 23.908 -6.328 -29.046 1.00 98.62 97 ILE A C 1
ATOM 769 O O . ILE A 1 97 ? 24.346 -5.193 -28.870 1.00 98.62 97 ILE A O 1
ATOM 773 N N . SER A 1 98 ? 24.588 -7.249 -29.739 1.00 98.50 98 SER A N 1
ATOM 774 C CA . SER A 1 98 ? 25.899 -6.959 -30.322 1.00 98.50 98 SER A CA 1
ATOM 775 C C . SER A 1 98 ? 25.844 -5.869 -31.394 1.00 98.50 98 SER A C 1
ATOM 777 O O . SER A 1 98 ? 26.769 -5.059 -31.441 1.00 98.50 98 SER A O 1
ATOM 779 N N . SER A 1 99 ? 24.821 -5.842 -32.251 1.00 98.62 99 SER A N 1
ATOM 780 C CA . SER A 1 99 ? 24.673 -4.786 -33.259 1.00 98.62 99 SER A CA 1
ATOM 781 C C . SER A 1 99 ? 24.339 -3.447 -32.597 1.00 98.62 99 SER A C 1
ATOM 783 O O . SER A 1 99 ? 24.999 -2.450 -32.873 1.00 98.62 99 SER A O 1
ATOM 785 N N . TRP A 1 100 ? 23.423 -3.417 -31.626 1.00 98.62 100 TRP A N 1
ATOM 786 C CA . TRP A 1 100 ? 23.102 -2.184 -30.896 1.00 98.62 100 TRP A CA 1
ATOM 787 C C . TRP A 1 100 ? 24.255 -1.642 -30.045 1.00 98.62 100 TRP A C 1
ATOM 789 O O . TRP A 1 100 ? 24.383 -0.430 -29.919 1.00 98.62 100 TRP A O 1
ATOM 799 N N . ASN A 1 101 ? 25.145 -2.493 -29.523 1.00 98.62 101 ASN A N 1
ATOM 800 C CA . ASN A 1 101 ? 26.389 -2.028 -28.898 1.00 98.62 101 ASN A CA 1
ATOM 801 C C . ASN A 1 101 ? 27.245 -1.227 -29.884 1.00 98.62 101 ASN A C 1
ATOM 803 O O . ASN A 1 101 ? 27.678 -0.131 -29.551 1.00 98.62 101 ASN A O 1
ATOM 807 N N . LYS A 1 102 ? 27.433 -1.738 -31.107 1.00 98.38 102 LYS A N 1
ATOM 808 C CA . LYS A 1 102 ? 28.201 -1.041 -32.149 1.00 98.38 102 LYS A CA 1
ATOM 809 C C . LYS A 1 102 ? 27.529 0.258 -32.594 1.00 98.38 102 LYS A C 1
ATOM 811 O O . LYS A 1 102 ? 28.222 1.218 -32.903 1.00 98.38 102 LYS A O 1
ATOM 816 N N . ALA A 1 103 ? 26.196 0.297 -32.625 1.00 98.00 103 ALA A N 1
ATOM 817 C CA . ALA A 1 103 ? 25.460 1.533 -32.889 1.00 98.00 103 ALA A CA 1
ATOM 818 C C . ALA A 1 103 ? 25.727 2.580 -31.793 1.00 98.00 103 ALA A C 1
ATOM 820 O O . ALA A 1 103 ? 26.068 3.716 -32.107 1.00 98.00 103 ALA A O 1
ATOM 821 N N . LEU A 1 104 ? 25.656 2.180 -30.518 1.00 97.69 104 LEU A N 1
ATOM 822 C CA . LEU A 1 104 ? 25.883 3.061 -29.366 1.00 97.69 104 LEU A CA 1
ATOM 823 C C . LEU A 1 104 ? 27.352 3.474 -29.176 1.00 97.69 104 LEU A C 1
ATOM 825 O O . LEU A 1 104 ? 27.612 4.515 -28.583 1.00 97.69 104 LEU A O 1
ATOM 829 N N . GLU A 1 105 ? 28.315 2.703 -29.691 1.00 97.19 105 GLU A N 1
ATOM 830 C CA . GLU A 1 105 ? 29.723 3.127 -29.775 1.00 97.19 105 GLU A CA 1
ATOM 831 C C . GLU A 1 105 ? 29.907 4.342 -30.700 1.00 97.19 105 GLU A C 1
ATOM 833 O O . GLU A 1 105 ? 30.825 5.131 -30.492 1.00 97.19 105 GLU A O 1
ATOM 838 N N . ILE A 1 106 ? 29.043 4.497 -31.711 1.00 95.75 106 ILE A N 1
ATOM 839 C CA . ILE A 1 106 ? 29.086 5.610 -32.668 1.00 95.75 106 ILE A CA 1
ATOM 840 C C . ILE A 1 106 ? 28.163 6.749 -32.218 1.00 95.75 106 ILE A C 1
ATOM 842 O O . ILE A 1 106 ? 28.562 7.911 -32.238 1.00 95.75 106 ILE A O 1
ATOM 846 N N . ILE A 1 107 ? 26.932 6.421 -31.812 1.00 95.69 107 ILE A N 1
ATOM 847 C CA . ILE A 1 107 ? 25.912 7.374 -31.359 1.00 95.69 107 ILE A CA 1
ATOM 848 C C . ILE A 1 107 ? 25.511 7.008 -29.921 1.00 95.69 107 ILE A C 1
ATOM 850 O O . ILE A 1 107 ? 24.537 6.284 -29.714 1.00 95.69 107 ILE A O 1
ATOM 854 N N . PRO A 1 108 ? 26.239 7.498 -28.903 1.00 96.00 108 PRO A N 1
ATOM 855 C CA . PRO A 1 108 ? 25.988 7.129 -27.509 1.00 96.00 108 PRO A CA 1
ATOM 856 C C . PRO A 1 108 ? 24.715 7.748 -26.920 1.00 96.00 108 PRO A C 1
ATOM 858 O O . PRO A 1 108 ? 24.310 7.355 -25.828 1.00 96.00 108 PRO A O 1
ATOM 861 N N . GLU A 1 109 ? 24.088 8.700 -27.615 1.00 96.44 109 GLU A N 1
ATOM 862 C CA . GLU A 1 109 ? 22.914 9.462 -27.166 1.00 96.44 109 GLU A CA 1
ATOM 863 C C . GLU A 1 109 ? 21.612 9.023 -27.865 1.00 96.44 109 GLU A C 1
ATOM 865 O O . GLU A 1 109 ? 20.700 9.823 -28.076 1.00 96.44 109 GLU A O 1
ATOM 870 N N . ASP A 1 110 ? 21.494 7.741 -28.221 1.00 97.44 110 ASP A N 1
ATOM 871 C CA . ASP A 1 110 ? 20.297 7.200 -28.875 1.00 97.44 110 ASP A CA 1
ATOM 872 C C . ASP A 1 110 ? 19.355 6.489 -27.886 1.00 97.44 110 ASP A C 1
ATOM 874 O O . ASP A 1 110 ? 19.517 5.314 -27.540 1.00 97.44 110 ASP A O 1
ATOM 878 N N . ALA A 1 111 ? 18.320 7.211 -27.447 1.00 98.25 111 ALA A N 1
ATOM 879 C CA . ALA A 1 111 ? 17.316 6.696 -26.518 1.00 98.25 111 ALA A CA 1
ATOM 880 C C . ALA A 1 111 ? 16.544 5.474 -27.052 1.00 98.25 111 ALA A C 1
ATOM 882 O O . ALA A 1 111 ? 16.135 4.616 -26.263 1.00 98.25 111 ALA A O 1
ATOM 883 N N . GLU A 1 112 ? 16.312 5.381 -28.366 1.00 98.06 112 GLU A N 1
ATOM 884 C CA . GLU A 1 112 ? 15.590 4.254 -28.959 1.00 98.06 112 GLU A CA 1
ATOM 885 C C . GLU A 1 112 ? 16.433 2.989 -28.915 1.00 98.06 112 GLU A C 1
ATOM 887 O O . GLU A 1 112 ? 15.932 1.935 -28.515 1.00 98.06 112 GLU A O 1
ATOM 892 N N . VAL A 1 113 ? 17.722 3.101 -29.237 1.00 98.56 113 VAL A N 1
ATOM 893 C CA . VAL A 1 113 ? 18.648 1.966 -29.219 1.00 98.56 113 VAL A CA 1
ATOM 894 C C . VAL A 1 113 ? 18.844 1.429 -27.807 1.00 98.56 113 VAL A C 1
ATOM 896 O O . VAL A 1 113 ? 18.784 0.211 -27.621 1.00 98.56 113 VAL A O 1
ATOM 899 N N . TYR A 1 114 ? 18.975 2.297 -26.798 1.00 98.81 114 TYR A N 1
ATOM 900 C CA . TYR A 1 114 ? 18.957 1.846 -25.403 1.00 98.81 114 TYR A CA 1
ATOM 901 C C . TYR A 1 114 ? 17.656 1.115 -25.054 1.00 98.81 114 TYR A C 1
ATOM 903 O O . TYR A 1 114 ? 17.699 0.050 -24.445 1.00 98.81 114 TYR A O 1
ATOM 911 N N . ASN A 1 115 ? 16.489 1.617 -25.474 1.00 98.62 115 ASN A N 1
ATOM 912 C CA . ASN A 1 115 ? 15.229 0.917 -25.221 1.00 98.62 115 ASN A CA 1
ATOM 913 C C . ASN A 1 115 ? 15.177 -0.456 -25.921 1.00 98.62 115 ASN A C 1
ATOM 915 O O . ASN A 1 115 ? 14.791 -1.444 -25.295 1.00 98.62 115 ASN A O 1
ATOM 919 N N . TYR A 1 116 ? 15.595 -0.560 -27.185 1.00 98.56 116 TYR A N 1
ATOM 920 C CA . TYR A 1 116 ? 15.628 -1.838 -27.899 1.00 98.56 116 TYR A CA 1
ATOM 921 C C . TYR A 1 116 ? 16.592 -2.838 -27.248 1.00 98.56 116 TYR A C 1
ATOM 923 O O . TYR A 1 116 ? 16.212 -3.986 -26.984 1.00 98.56 116 TYR A O 1
ATOM 931 N N . ARG A 1 117 ? 17.811 -2.394 -26.918 1.00 98.75 117 ARG A N 1
ATOM 932 C CA . ARG A 1 117 ? 18.820 -3.229 -26.260 1.00 98.75 117 ARG A CA 1
ATOM 933 C C . ARG A 1 117 ? 18.373 -3.663 -24.869 1.00 98.75 117 ARG A C 1
ATOM 935 O O . ARG A 1 117 ? 18.494 -4.848 -24.559 1.00 98.75 117 ARG A O 1
ATOM 942 N N . GLY A 1 118 ? 17.737 -2.780 -24.102 1.00 98.56 118 GLY A N 1
ATOM 943 C CA . GLY A 1 118 ? 17.131 -3.107 -22.814 1.00 98.56 118 GLY A CA 1
ATOM 944 C C . GLY A 1 118 ? 16.086 -4.224 -22.913 1.00 98.56 118 GLY A C 1
ATOM 945 O O . GLY A 1 118 ? 16.088 -5.156 -22.106 1.00 98.56 118 GLY A O 1
ATOM 946 N N . ILE A 1 119 ? 15.231 -4.206 -23.944 1.00 98.50 119 ILE A N 1
ATOM 947 C CA . ILE A 1 119 ? 14.237 -5.271 -24.166 1.00 98.50 119 ILE A CA 1
ATOM 948 C C . ILE A 1 119 ? 14.924 -6.617 -24.449 1.00 98.50 119 ILE A C 1
ATOM 950 O O . ILE A 1 119 ? 14.519 -7.640 -23.889 1.00 98.50 119 ILE A O 1
ATOM 954 N N . ALA A 1 120 ? 15.962 -6.644 -25.290 1.00 98.38 120 ALA A N 1
ATOM 955 C CA . ALA A 1 120 ? 16.706 -7.876 -25.566 1.00 98.38 120 ALA A CA 1
ATOM 956 C C . ALA A 1 120 ? 17.494 -8.376 -24.348 1.00 98.38 120 ALA A C 1
ATOM 958 O O . ALA A 1 120 ? 17.483 -9.572 -24.055 1.00 98.38 120 ALA A O 1
ATOM 959 N N . LEU A 1 121 ? 18.118 -7.476 -23.585 1.00 98.56 121 LEU A N 1
ATOM 960 C CA . LEU A 1 121 ? 18.795 -7.817 -22.333 1.00 98.56 121 LEU A CA 1
ATOM 961 C C . LEU A 1 121 ? 17.828 -8.484 -21.354 1.00 98.56 121 LEU A C 1
ATOM 963 O O . LEU A 1 121 ? 18.149 -9.538 -20.808 1.00 98.56 121 LEU A O 1
ATOM 967 N N . HIS A 1 122 ? 16.613 -7.954 -21.219 1.00 98.06 122 HIS A N 1
ATOM 968 C CA . HIS A 1 122 ? 15.568 -8.582 -20.417 1.00 98.06 122 HIS A CA 1
ATOM 969 C C . HIS A 1 122 ? 15.187 -9.979 -20.938 1.00 98.06 122 HIS A C 1
ATOM 971 O O . HIS A 1 122 ? 15.120 -10.912 -20.139 1.00 98.06 122 HIS A O 1
ATOM 977 N N . ARG A 1 123 ? 15.002 -10.171 -22.255 1.00 97.12 123 ARG A N 1
ATOM 978 C CA . ARG A 1 123 ? 14.713 -11.505 -22.830 1.00 97.12 123 ARG A CA 1
ATOM 979 C C . ARG A 1 123 ? 15.806 -12.532 -22.544 1.00 97.12 123 ARG A C 1
ATOM 981 O O . ARG A 1 123 ? 15.504 -13.701 -22.328 1.00 97.12 123 ARG A O 1
ATOM 988 N N . THR A 1 124 ? 17.058 -12.088 -22.490 1.00 96.94 124 THR A N 1
ATOM 989 C CA . THR A 1 124 ? 18.210 -12.932 -22.131 1.00 96.94 124 THR A CA 1
ATOM 990 C C . THR A 1 124 ? 18.413 -13.090 -20.617 1.00 96.94 124 THR A C 1
ATOM 992 O O . THR A 1 124 ? 19.396 -13.690 -20.189 1.00 96.94 124 THR A O 1
ATOM 995 N N . GLY A 1 125 ? 17.494 -12.574 -19.792 1.00 93.94 125 GLY A N 1
ATOM 996 C CA . GLY A 1 125 ? 17.514 -12.703 -18.332 1.00 93.94 125 GLY A CA 1
ATOM 997 C C . GLY A 1 125 ? 18.383 -11.674 -17.605 1.00 93.94 125 GLY A C 1
ATOM 998 O O . GLY A 1 125 ? 18.521 -11.742 -16.385 1.00 93.94 125 GLY A O 1
ATOM 999 N N . ASN A 1 126 ? 18.964 -10.700 -18.309 1.00 96.81 126 ASN A N 1
ATOM 1000 C CA . ASN A 1 126 ? 19.843 -9.699 -17.711 1.00 96.81 126 ASN A CA 1
ATOM 1001 C C . ASN A 1 126 ? 19.060 -8.464 -17.230 1.00 96.81 126 ASN A C 1
ATOM 1003 O O . ASN A 1 126 ? 19.130 -7.388 -17.824 1.00 96.81 126 ASN A O 1
ATOM 1007 N N . VAL A 1 127 ? 18.289 -8.639 -16.151 1.00 97.31 127 VAL A N 1
ATOM 1008 C CA . VAL A 1 127 ? 17.364 -7.622 -15.609 1.00 97.31 127 VAL A CA 1
ATOM 1009 C C . VAL A 1 127 ? 18.084 -6.329 -15.208 1.00 97.31 127 VAL A C 1
ATOM 1011 O O . VAL A 1 127 ? 17.599 -5.243 -15.515 1.00 97.31 127 VAL A O 1
ATOM 1014 N N . THR A 1 128 ? 19.255 -6.419 -14.568 1.00 97.81 128 THR A N 1
ATOM 1015 C CA . THR A 1 128 ? 20.003 -5.235 -14.107 1.00 97.81 128 THR A CA 1
ATOM 1016 C C . THR A 1 128 ? 20.498 -4.381 -15.271 1.00 97.81 128 THR A C 1
ATOM 1018 O O . THR A 1 128 ? 20.249 -3.180 -15.284 1.00 97.81 128 THR A O 1
ATOM 1021 N N . LYS A 1 129 ? 21.116 -4.988 -16.294 1.00 98.25 129 LYS A N 1
ATOM 1022 C CA . LYS A 1 129 ? 21.563 -4.236 -17.479 1.00 98.25 129 LYS A CA 1
ATOM 1023 C C . LYS A 1 129 ? 20.392 -3.692 -18.292 1.00 98.25 129 LYS A C 1
ATOM 1025 O O . LYS A 1 129 ? 20.479 -2.603 -18.843 1.00 98.25 129 LYS A O 1
ATOM 1030 N N . ALA A 1 130 ? 19.278 -4.425 -18.349 1.00 98.69 130 ALA A N 1
ATOM 1031 C CA . ALA A 1 130 ? 18.060 -3.917 -18.969 1.00 98.69 130 ALA A CA 1
ATOM 1032 C C . ALA A 1 130 ? 17.548 -2.656 -18.254 1.00 98.69 130 ALA A C 1
ATOM 1034 O O . ALA A 1 130 ? 17.155 -1.697 -18.912 1.00 98.69 130 ALA A O 1
ATOM 1035 N N . LEU A 1 131 ? 17.585 -2.632 -16.916 1.00 98.75 131 LEU A N 1
ATOM 1036 C CA . LEU A 1 131 ? 17.231 -1.446 -16.138 1.00 98.75 131 LEU A CA 1
ATOM 1037 C C . LEU A 1 131 ? 18.155 -0.256 -16.445 1.00 98.75 131 LEU A C 1
ATOM 1039 O O . LEU A 1 131 ? 17.641 0.834 -16.677 1.00 98.75 131 LEU A O 1
ATOM 1043 N N . GLU A 1 132 ? 19.475 -0.465 -16.488 1.00 98.62 132 GLU A N 1
ATOM 1044 C CA . GLU A 1 132 ? 20.465 0.573 -16.839 1.00 98.62 132 GLU A CA 1
ATOM 1045 C C . GLU A 1 132 ? 20.198 1.182 -18.228 1.00 98.62 132 GLU A C 1
ATOM 1047 O O . GLU A 1 132 ? 20.247 2.403 -18.413 1.00 98.62 132 GLU A O 1
ATOM 1052 N N . ASP A 1 133 ? 19.844 0.338 -19.198 1.00 98.75 133 ASP A N 1
ATOM 1053 C CA . ASP A 1 133 ? 19.486 0.759 -20.551 1.00 98.75 133 ASP A CA 1
ATOM 1054 C C . ASP A 1 133 ? 18.183 1.569 -20.568 1.00 98.75 133 ASP A C 1
ATOM 1056 O O . ASP A 1 133 ? 18.126 2.648 -21.160 1.00 98.75 133 ASP A O 1
ATOM 1060 N N . PHE A 1 134 ? 17.134 1.121 -19.872 1.00 98.81 134 PHE A N 1
ATOM 1061 C CA . PHE A 1 134 ? 15.900 1.906 -19.785 1.00 98.81 134 PHE A CA 1
ATOM 1062 C C . PHE A 1 134 ? 16.097 3.223 -19.025 1.00 98.81 134 PHE A C 1
ATOM 1064 O O . PHE A 1 134 ? 15.460 4.222 -19.359 1.00 98.81 134 PHE A O 1
ATOM 1071 N N . GLU A 1 135 ? 16.988 3.268 -18.033 1.00 98.75 135 GLU A N 1
ATOM 1072 C CA . GLU A 1 135 ? 17.369 4.512 -17.360 1.00 98.75 135 GLU A CA 1
ATOM 1073 C C . GLU A 1 135 ? 18.062 5.475 -18.321 1.00 98.75 135 GLU A C 1
ATOM 1075 O O . GLU A 1 135 ? 17.629 6.623 -18.431 1.00 98.75 135 GLU A O 1
ATOM 1080 N N . SER A 1 136 ? 19.031 4.990 -19.097 1.00 98.69 136 SER A N 1
ATOM 1081 C CA . SER A 1 136 ? 19.685 5.762 -20.161 1.00 98.69 136 SER A CA 1
ATOM 1082 C C . SER A 1 136 ? 18.667 6.301 -21.173 1.00 98.69 136 SER A C 1
ATOM 1084 O O . SER A 1 136 ? 18.635 7.504 -21.431 1.00 98.69 136 SER A O 1
ATOM 1086 N N . ALA A 1 137 ? 17.749 5.455 -21.652 1.00 98.75 137 ALA A N 1
ATOM 1087 C CA . ALA A 1 137 ? 16.687 5.856 -22.576 1.00 98.75 137 ALA A CA 1
ATOM 1088 C C . ALA A 1 137 ? 15.782 6.961 -22.000 1.00 98.75 137 ALA A C 1
ATOM 1090 O O . ALA A 1 137 ? 15.499 7.948 -22.678 1.00 98.75 137 ALA A O 1
ATOM 1091 N N . THR A 1 138 ? 15.346 6.830 -20.742 1.00 98.56 138 THR A N 1
ATOM 1092 C CA . THR A 1 138 ? 14.476 7.831 -20.094 1.00 98.56 138 THR A CA 1
ATOM 1093 C C . THR A 1 138 ? 15.200 9.119 -19.699 1.00 98.56 138 THR A C 1
ATOM 1095 O O . THR A 1 138 ? 14.556 10.162 -19.605 1.00 98.56 138 THR A O 1
ATOM 1098 N N . ASN A 1 139 ? 16.517 9.073 -19.480 1.00 98.44 139 ASN A N 1
ATOM 1099 C CA . ASN A 1 139 ? 17.331 10.262 -19.232 1.00 98.44 139 ASN A CA 1
ATOM 1100 C C . ASN A 1 139 ? 17.545 11.065 -20.520 1.00 98.44 139 ASN A C 1
ATOM 1102 O O . ASN A 1 139 ? 17.413 12.287 -20.503 1.00 98.44 139 ASN A O 1
ATOM 1106 N N . LEU A 1 140 ? 17.825 10.377 -21.631 1.00 98.44 140 LEU A N 1
ATOM 1107 C CA . LEU A 1 140 ? 17.991 10.988 -22.952 1.00 98.44 140 LEU A CA 1
ATOM 1108 C C . LEU A 1 140 ? 16.665 11.520 -23.507 1.00 98.44 140 LEU A C 1
ATOM 1110 O O . LEU A 1 140 ? 16.612 12.618 -24.056 1.00 98.44 140 LEU A O 1
ATOM 1114 N N . ASN A 1 141 ? 15.576 10.768 -23.330 1.00 98.25 141 ASN A N 1
ATOM 1115 C CA . ASN A 1 141 ? 14.232 11.197 -23.701 1.00 98.25 141 ASN A CA 1
ATOM 1116 C C . ASN A 1 141 ? 13.256 11.054 -22.519 1.00 98.25 141 ASN A C 1
ATOM 1118 O O . ASN A 1 141 ? 12.592 10.020 -22.366 1.00 98.25 141 ASN A O 1
ATOM 1122 N N . PRO A 1 142 ? 13.080 12.122 -21.718 1.00 98.31 142 PRO A N 1
ATOM 1123 C CA . PRO A 1 142 ? 12.144 12.127 -20.597 1.00 98.31 142 PRO A CA 1
ATOM 1124 C C . PRO A 1 142 ? 10.683 11.856 -20.975 1.00 98.31 142 PRO A C 1
ATOM 1126 O O . PRO A 1 142 ? 9.918 11.435 -20.108 1.00 98.31 142 PRO A O 1
ATOM 1129 N N . ASN A 1 143 ? 10.296 12.050 -22.242 1.00 98.19 143 ASN A N 1
ATOM 1130 C CA . ASN A 1 143 ? 8.939 11.822 -22.746 1.00 98.19 143 ASN A CA 1
ATOM 1131 C C . ASN A 1 143 ? 8.752 10.429 -23.382 1.00 98.19 143 ASN A C 1
ATOM 1133 O O . ASN A 1 143 ? 7.719 10.168 -23.996 1.00 98.19 143 ASN A O 1
ATOM 1137 N N . TYR A 1 144 ? 9.716 9.515 -23.244 1.00 98.38 144 TYR A N 1
ATOM 1138 C CA . TYR A 1 144 ? 9.616 8.169 -23.810 1.00 98.38 144 TYR A CA 1
ATOM 1139 C C . TYR A 1 144 ? 8.786 7.240 -22.910 1.00 98.38 144 TYR A C 1
ATOM 1141 O O . TYR A 1 144 ? 9.308 6.529 -22.046 1.00 98.38 144 TYR A O 1
ATOM 1149 N N . TYR A 1 145 ? 7.462 7.269 -23.069 1.00 98.50 145 TYR A N 1
ATOM 1150 C CA . TYR A 1 145 ? 6.547 6.566 -22.165 1.00 98.50 145 TYR A CA 1
ATOM 1151 C C . TYR A 1 145 ? 6.703 5.034 -22.197 1.00 98.50 145 TYR A C 1
ATOM 1153 O O . TYR A 1 145 ? 6.559 4.395 -21.152 1.00 98.50 145 TYR A O 1
ATOM 1161 N N . GLU A 1 146 ? 7.054 4.430 -23.338 1.00 98.62 146 GLU A N 1
ATOM 1162 C CA . GLU A 1 146 ? 7.357 2.997 -23.432 1.00 98.62 146 GLU A CA 1
ATOM 1163 C C . GLU A 1 146 ? 8.590 2.628 -22.601 1.00 98.62 146 GLU A C 1
ATOM 1165 O O . GLU A 1 146 ? 8.539 1.655 -21.843 1.00 98.62 146 GLU A O 1
ATOM 1170 N N . ALA A 1 147 ? 9.658 3.431 -22.669 1.00 98.50 147 ALA A N 1
ATOM 1171 C CA . ALA A 1 147 ? 10.865 3.221 -21.872 1.00 98.50 147 ALA A CA 1
ATOM 1172 C C . ALA A 1 147 ? 10.587 3.388 -20.368 1.00 98.50 147 ALA A C 1
ATOM 1174 O O . ALA A 1 147 ? 11.041 2.569 -19.571 1.00 98.50 147 ALA A O 1
ATOM 1175 N N . HIS A 1 148 ? 9.761 4.365 -19.963 1.00 98.75 148 HIS A N 1
ATOM 1176 C CA . HIS A 1 148 ? 9.313 4.496 -18.564 1.00 98.75 148 HIS A CA 1
ATOM 1177 C C . HIS A 1 148 ? 8.524 3.271 -18.087 1.00 98.75 148 HIS A C 1
ATOM 1179 O O . HIS A 1 148 ? 8.727 2.806 -16.964 1.00 98.75 148 HIS A O 1
ATOM 1185 N N . ASN A 1 149 ? 7.650 2.709 -18.925 1.00 98.75 149 ASN A N 1
ATOM 1186 C CA . ASN A 1 149 ? 6.954 1.464 -18.598 1.00 98.75 149 ASN A CA 1
ATOM 1187 C C . ASN A 1 149 ? 7.923 0.282 -18.470 1.00 98.75 149 ASN A C 1
ATOM 1189 O O . ASN A 1 149 ? 7.824 -0.485 -17.515 1.00 98.75 149 ASN A O 1
ATOM 1193 N N . ASN A 1 150 ? 8.863 0.134 -19.401 1.00 98.69 150 ASN A N 1
ATOM 1194 C CA . ASN A 1 150 ? 9.830 -0.961 -19.372 1.00 98.69 150 ASN A CA 1
ATOM 1195 C C . ASN A 1 150 ? 10.756 -0.862 -18.150 1.00 98.69 150 ASN A C 1
ATOM 1197 O O . ASN A 1 150 ? 10.954 -1.852 -17.444 1.00 98.69 150 ASN A O 1
ATOM 1201 N N . ARG A 1 151 ? 11.211 0.354 -17.819 1.00 98.69 151 ARG A N 1
ATOM 1202 C CA . ARG A 1 151 ? 11.917 0.669 -16.570 1.00 98.69 151 ARG A CA 1
ATOM 1203 C C . ARG A 1 151 ? 11.102 0.244 -15.350 1.00 98.69 151 ARG A C 1
ATOM 1205 O O . ARG A 1 151 ? 11.620 -0.433 -14.466 1.00 98.69 151 ARG A O 1
ATOM 1212 N N . GLY A 1 152 ? 9.820 0.613 -15.308 1.00 98.50 152 GLY A N 1
ATOM 1213 C CA . GLY A 1 152 ? 8.913 0.237 -14.224 1.00 98.50 152 GLY A CA 1
ATOM 1214 C C . GLY A 1 152 ? 8.780 -1.276 -14.062 1.00 98.50 152 GLY A C 1
ATOM 1215 O O . GLY A 1 152 ? 8.791 -1.780 -12.941 1.00 98.50 152 GLY A O 1
ATOM 1216 N N . TYR A 1 153 ? 8.722 -2.012 -15.171 1.00 98.44 153 TYR A N 1
ATOM 1217 C CA . TYR A 1 153 ? 8.654 -3.470 -15.145 1.00 98.44 153 TYR A CA 1
ATOM 1218 C C . TYR A 1 153 ? 9.956 -4.105 -14.630 1.00 98.44 153 TYR A C 1
ATOM 1220 O O . TYR A 1 153 ? 9.895 -5.019 -13.813 1.00 98.44 153 TYR A O 1
ATOM 1228 N N . MET A 1 154 ? 11.133 -3.585 -15.005 1.00 98.62 154 MET A N 1
ATOM 1229 C CA . MET A 1 154 ? 12.410 -4.076 -14.456 1.00 98.62 154 MET A CA 1
ATOM 1230 C C . MET A 1 154 ? 12.531 -3.800 -12.954 1.00 98.62 154 MET A C 1
ATOM 1232 O O . MET A 1 154 ? 12.948 -4.671 -12.198 1.00 98.62 154 MET A O 1
ATOM 1236 N N . LEU A 1 155 ? 12.106 -2.618 -12.499 1.00 98.50 155 LEU A N 1
ATOM 1237 C CA . LEU A 1 155 ? 12.068 -2.281 -11.072 1.00 98.50 155 LEU A CA 1
ATOM 1238 C C . LEU A 1 155 ? 11.125 -3.199 -10.291 1.00 98.50 155 LEU A C 1
ATOM 1240 O O . LEU A 1 155 ? 11.439 -3.579 -9.168 1.00 98.50 155 LEU A O 1
ATOM 1244 N N . PHE A 1 156 ? 9.994 -3.580 -10.888 1.00 96.81 156 PHE A N 1
ATOM 1245 C CA . PHE A 1 156 ? 9.082 -4.556 -10.299 1.00 96.81 156 PHE A CA 1
ATOM 1246 C C . PHE A 1 156 ? 9.738 -5.931 -10.119 1.00 96.81 156 PHE A C 1
ATOM 1248 O O . PHE A 1 156 ? 9.624 -6.498 -9.039 1.00 96.81 156 PHE A O 1
ATOM 1255 N N . LEU A 1 157 ? 10.458 -6.438 -11.127 1.00 95.56 157 LEU A N 1
ATOM 1256 C CA . LEU A 1 157 ? 11.182 -7.716 -11.030 1.00 95.56 157 LEU A CA 1
ATOM 1257 C C . LEU A 1 157 ? 12.306 -7.704 -9.980 1.00 95.56 157 LEU A C 1
ATOM 1259 O O . LEU A 1 157 ? 12.750 -8.764 -9.552 1.00 95.56 157 LEU A O 1
ATOM 1263 N N . LEU A 1 158 ? 12.766 -6.518 -9.579 1.00 95.25 158 LEU A N 1
ATOM 1264 C CA . LEU A 1 158 ? 13.758 -6.302 -8.523 1.00 95.25 158 LEU A CA 1
ATOM 1265 C C . LEU A 1 158 ? 13.116 -5.941 -7.169 1.00 95.25 158 LEU A C 1
ATOM 1267 O O . LEU A 1 158 ? 13.802 -5.412 -6.297 1.00 95.25 158 LEU A O 1
ATOM 1271 N N . ASP A 1 159 ? 11.803 -6.139 -7.012 1.00 92.81 159 ASP A N 1
ATOM 1272 C CA . ASP A 1 159 ? 11.015 -5.814 -5.812 1.00 92.81 159 ASP A CA 1
ATOM 1273 C C . ASP A 1 159 ? 11.045 -4.329 -5.383 1.00 92.81 159 ASP A C 1
ATOM 1275 O O . ASP A 1 159 ? 10.645 -3.953 -4.278 1.00 92.81 159 ASP A O 1
ATOM 1279 N N . ARG A 1 160 ? 11.444 -3.422 -6.283 1.00 93.81 160 ARG A N 1
ATOM 1280 C CA . ARG A 1 160 ? 11.494 -1.965 -6.058 1.00 93.81 160 ARG A CA 1
ATOM 1281 C C . ARG A 1 160 ? 10.143 -1.315 -6.377 1.00 93.81 160 ARG A C 1
ATOM 1283 O O . ARG A 1 160 ? 10.030 -0.452 -7.251 1.00 93.81 160 ARG A O 1
ATOM 1290 N N . TYR A 1 161 ? 9.090 -1.727 -5.666 1.00 90.56 161 TYR A N 1
ATOM 1291 C CA . TYR A 1 161 ? 7.693 -1.408 -6.012 1.00 90.56 161 TYR A CA 1
ATOM 1292 C C . TYR A 1 161 ? 7.372 0.093 -6.081 1.00 90.56 161 TYR A C 1
ATOM 1294 O O . TYR A 1 161 ? 6.690 0.528 -7.008 1.00 90.56 161 TYR A O 1
ATOM 1302 N N . ASN A 1 162 ? 7.875 0.908 -5.148 1.00 89.62 162 ASN A N 1
ATOM 1303 C CA . ASN A 1 162 ? 7.619 2.357 -5.150 1.00 89.62 162 ASN A CA 1
ATOM 1304 C C . ASN A 1 162 ? 8.197 3.040 -6.397 1.00 89.62 162 ASN A C 1
ATOM 1306 O O . ASN A 1 162 ? 7.559 3.896 -7.013 1.00 89.62 162 ASN A O 1
ATOM 1310 N N . GLU A 1 163 ? 9.401 2.640 -6.795 1.00 95.62 163 GLU A N 1
ATOM 1311 C CA . GLU A 1 163 ? 10.064 3.186 -7.975 1.00 95.62 163 GLU A CA 1
ATOM 1312 C C . GLU A 1 163 ? 9.399 2.695 -9.261 1.00 95.62 163 GLU A C 1
ATOM 1314 O O . GLU A 1 163 ? 9.237 3.477 -10.201 1.00 95.62 163 GLU A O 1
ATOM 1319 N N . ALA A 1 164 ? 8.944 1.438 -9.279 1.00 97.75 164 ALA A N 1
ATOM 1320 C CA . ALA A 1 164 ? 8.139 0.888 -10.363 1.00 97.75 164 ALA A CA 1
ATOM 1321 C C . ALA A 1 164 ? 6.835 1.683 -10.552 1.00 97.75 164 ALA A C 1
ATOM 1323 O O . ALA A 1 164 ? 6.545 2.148 -11.655 1.00 97.75 164 ALA A O 1
ATOM 1324 N N . LEU A 1 165 ? 6.082 1.923 -9.471 1.00 96.06 165 LEU A N 1
ATOM 1325 C CA . LEU A 1 165 ? 4.855 2.731 -9.491 1.00 96.06 165 LEU A CA 1
ATOM 1326 C C . LEU A 1 165 ? 5.108 4.161 -9.987 1.00 96.06 165 LEU A C 1
ATOM 1328 O O . LEU A 1 165 ? 4.301 4.692 -10.754 1.00 96.06 165 LEU A O 1
ATOM 1332 N N . SER A 1 166 ? 6.227 4.772 -9.587 1.00 96.50 166 SER A N 1
ATOM 1333 C CA . SER A 1 166 ? 6.644 6.093 -10.071 1.00 96.50 166 SER A CA 1
ATOM 1334 C C . SER A 1 166 ? 6.916 6.084 -11.578 1.00 96.50 166 SER A C 1
ATOM 1336 O O . SER A 1 166 ? 6.397 6.933 -12.304 1.00 96.50 166 SER A O 1
ATOM 1338 N N . ALA A 1 167 ? 7.645 5.083 -12.079 1.00 98.38 167 ALA A N 1
ATOM 1339 C CA . ALA A 1 167 ? 7.942 4.937 -13.502 1.00 98.38 167 ALA A CA 1
ATOM 1340 C C . ALA A 1 167 ? 6.671 4.714 -14.345 1.00 98.38 167 ALA A C 1
ATOM 1342 O O . ALA A 1 167 ? 6.458 5.418 -15.332 1.00 98.38 167 ALA A O 1
ATOM 1343 N N . PHE A 1 168 ? 5.761 3.830 -13.916 1.00 98.44 168 PHE A N 1
ATOM 1344 C CA . PHE A 1 168 ? 4.475 3.662 -14.603 1.00 98.44 168 PHE A CA 1
ATOM 1345 C C . PHE A 1 168 ? 3.620 4.931 -14.560 1.00 98.44 168 PHE A C 1
ATOM 1347 O O . PHE A 1 168 ? 2.939 5.248 -15.531 1.00 98.44 168 PHE A O 1
ATOM 1354 N N . SER A 1 169 ? 3.661 5.685 -13.458 1.00 97.94 169 SER A N 1
ATOM 1355 C CA . SER A 1 169 ? 2.943 6.961 -13.357 1.00 97.94 169 SER A CA 1
ATOM 1356 C C . SER A 1 169 ? 3.513 8.005 -14.317 1.00 97.94 169 SER A C 1
ATOM 1358 O O . SER A 1 169 ? 2.740 8.708 -14.958 1.00 97.94 169 SER A O 1
ATOM 1360 N N . LYS A 1 170 ? 4.840 8.068 -14.494 1.00 98.50 170 LYS A N 1
ATOM 1361 C CA . LYS A 1 170 ? 5.464 8.912 -15.527 1.00 98.50 170 LYS A CA 1
ATOM 1362 C C . LYS A 1 170 ? 5.001 8.514 -16.929 1.00 98.50 170 LYS A C 1
ATOM 1364 O O . LYS A 1 170 ? 4.568 9.386 -17.676 1.00 98.50 170 LYS A O 1
ATOM 1369 N N . ALA A 1 171 ? 5.008 7.218 -17.253 1.00 98.62 171 ALA A N 1
ATOM 1370 C CA . ALA A 1 171 ? 4.508 6.722 -18.537 1.00 98.62 171 ALA A CA 1
ATOM 1371 C C . ALA A 1 171 ? 3.052 7.153 -18.796 1.00 98.62 171 ALA A C 1
ATOM 1373 O O . ALA A 1 171 ? 2.741 7.651 -19.873 1.00 98.62 171 ALA A O 1
ATOM 1374 N N . LEU A 1 172 ? 2.177 7.031 -17.791 1.00 98.38 172 LEU A N 1
ATOM 1375 C CA . LEU A 1 172 ? 0.764 7.412 -17.894 1.00 98.38 172 LEU A CA 1
ATOM 1376 C C . LEU A 1 172 ? 0.527 8.927 -17.889 1.00 98.38 172 LEU A C 1
ATOM 1378 O O . LEU A 1 172 ? -0.453 9.385 -18.462 1.00 98.38 172 LEU A O 1
ATOM 1382 N N . ASN A 1 173 ? 1.407 9.721 -17.279 1.00 98.44 173 ASN A N 1
ATOM 1383 C CA . ASN A 1 173 ? 1.329 11.180 -17.378 1.00 98.44 173 ASN A CA 1
ATOM 1384 C C . ASN A 1 173 ? 1.638 11.660 -18.803 1.00 98.44 173 ASN A C 1
ATOM 1386 O O . ASN A 1 173 ? 1.047 12.634 -19.258 1.00 98.44 173 ASN A O 1
ATOM 1390 N N . ILE A 1 174 ? 2.552 10.975 -19.497 1.00 98.38 174 ILE A N 1
ATOM 1391 C CA . ILE A 1 174 ? 2.914 11.271 -20.887 1.00 98.38 174 ILE A CA 1
ATOM 1392 C C . ILE A 1 174 ? 1.851 10.720 -21.849 1.00 98.38 174 ILE A C 1
ATOM 1394 O O . ILE A 1 174 ? 1.386 11.435 -22.733 1.00 98.38 174 ILE A O 1
ATOM 1398 N N . ASN A 1 175 ? 1.445 9.458 -21.670 1.00 98.25 175 ASN A N 1
ATOM 1399 C CA . ASN A 1 175 ? 0.392 8.809 -22.448 1.00 98.25 175 ASN A CA 1
ATOM 1400 C C . ASN A 1 175 ? -0.651 8.149 -21.521 1.00 98.25 175 ASN A C 1
ATOM 1402 O O . ASN A 1 175 ? -0.505 6.978 -21.152 1.00 98.25 175 ASN A O 1
ATOM 1406 N N . PRO A 1 176 ? -1.742 8.865 -21.183 1.00 98.12 176 PRO A N 1
ATOM 1407 C CA . PRO A 1 176 ? -2.774 8.370 -20.268 1.00 98.12 176 PRO A CA 1
ATOM 1408 C C . PRO A 1 176 ? -3.461 7.076 -20.710 1.00 98.12 176 PRO A C 1
ATOM 1410 O O . PRO A 1 176 ? -3.909 6.301 -19.865 1.00 98.12 176 PRO A O 1
ATOM 1413 N N . ASN A 1 177 ? -3.514 6.814 -22.018 1.00 97.31 177 ASN A N 1
ATOM 1414 C CA . ASN A 1 177 ? -4.207 5.661 -22.599 1.00 97.31 177 ASN A CA 1
ATOM 1415 C C . ASN A 1 177 ? -3.271 4.466 -22.849 1.00 97.31 177 ASN A C 1
ATOM 1417 O O . ASN A 1 177 ? -3.646 3.519 -23.541 1.00 97.31 177 ASN A O 1
ATOM 1421 N N . TYR A 1 178 ? -2.043 4.493 -22.320 1.00 98.06 178 TYR A N 1
ATOM 1422 C CA . TYR A 1 178 ? -1.098 3.399 -22.507 1.00 98.06 178 TYR A CA 1
ATOM 1423 C C . TYR A 1 178 ? -1.445 2.190 -21.622 1.00 98.06 178 TYR A C 1
ATOM 1425 O O . TYR A 1 178 ? -0.974 2.044 -20.491 1.00 98.06 178 TYR A O 1
ATOM 1433 N N . GLU A 1 179 ? -2.277 1.303 -22.171 1.00 98.12 179 GLU A N 1
ATOM 1434 C CA . GLU A 1 179 ? -2.802 0.095 -21.520 1.00 98.12 179 GLU A CA 1
ATOM 1435 C C . GLU A 1 179 ? -1.749 -0.768 -20.791 1.00 98.12 179 GLU A C 1
ATOM 1437 O O . GLU A 1 179 ? -2.014 -1.180 -19.655 1.00 98.12 179 GLU A O 1
ATOM 1442 N N . PRO A 1 180 ? -0.547 -1.043 -21.349 1.00 97.75 180 PRO A N 1
ATOM 1443 C CA . PRO A 1 180 ? 0.474 -1.814 -20.638 1.00 97.75 180 PRO A CA 1
ATOM 1444 C C . PRO A 1 180 ? 0.889 -1.178 -19.307 1.00 97.75 180 PRO A C 1
ATOM 1446 O O . PRO A 1 180 ? 0.936 -1.873 -18.293 1.00 97.75 180 PRO A O 1
ATOM 1449 N N . ALA A 1 181 ? 1.106 0.142 -19.272 1.00 97.56 181 ALA A N 1
ATOM 1450 C CA . ALA A 1 181 ? 1.467 0.831 -18.035 1.00 97.56 181 ALA A CA 1
ATOM 1451 C C . ALA A 1 181 ? 0.315 0.840 -17.024 1.00 97.56 181 ALA A C 1
ATOM 1453 O O . ALA A 1 181 ? 0.565 0.700 -15.829 1.00 97.56 181 ALA A O 1
ATOM 1454 N N . GLN A 1 182 ? -0.943 0.938 -17.472 1.00 97.50 182 GLN A N 1
ATOM 1455 C CA . GLN A 1 182 ? -2.100 0.840 -16.575 1.00 97.50 182 GLN A CA 1
ATOM 1456 C C . GLN A 1 182 ? -2.175 -0.539 -15.906 1.00 97.50 182 GLN A C 1
ATOM 1458 O O . GLN A 1 182 ? -2.289 -0.634 -14.680 1.00 97.50 182 GLN A O 1
ATOM 1463 N N . LYS A 1 183 ? -2.066 -1.614 -16.700 1.00 97.75 183 LYS A N 1
ATOM 1464 C CA . LYS A 1 183 ? -2.098 -2.999 -16.205 1.00 97.75 183 LYS A CA 1
ATOM 1465 C C . LYS A 1 183 ? -0.937 -3.282 -15.258 1.00 97.75 183 LYS A C 1
ATOM 1467 O O . LYS A 1 183 ? -1.167 -3.789 -14.160 1.00 97.75 183 LYS A O 1
ATOM 1472 N N . ASN A 1 184 ? 0.278 -2.903 -15.649 1.00 97.31 184 ASN A N 1
ATOM 1473 C CA . ASN A 1 184 ? 1.472 -3.098 -14.834 1.00 97.31 184 ASN A CA 1
ATOM 1474 C C . ASN A 1 184 ? 1.389 -2.311 -13.522 1.00 97.31 184 ASN A C 1
ATOM 1476 O O . ASN A 1 184 ? 1.594 -2.881 -12.453 1.00 97.31 184 ASN A O 1
ATOM 1480 N N . ARG A 1 185 ? 0.991 -1.033 -13.564 1.00 96.38 185 ARG A N 1
ATOM 1481 C CA . ARG A 1 185 ? 0.807 -0.218 -12.354 1.00 96.38 185 ARG A CA 1
ATOM 1482 C C . ARG A 1 185 ? -0.201 -0.842 -11.395 1.00 96.38 185 ARG A C 1
ATOM 1484 O O . ARG A 1 185 ? 0.080 -0.927 -10.204 1.00 96.38 185 ARG A O 1
ATOM 1491 N N . LYS A 1 186 ? -1.352 -1.298 -11.902 1.00 94.19 186 LYS A N 1
ATOM 1492 C CA . LYS A 1 186 ? -2.391 -1.945 -11.087 1.00 94.19 186 LYS A CA 1
ATOM 1493 C C . LYS A 1 186 ? -1.892 -3.246 -10.456 1.00 94.19 186 LYS A C 1
ATOM 1495 O O . LYS A 1 186 ? -2.158 -3.489 -9.282 1.00 94.19 186 LYS A O 1
ATOM 1500 N N . LEU A 1 187 ? -1.160 -4.063 -11.214 1.00 93.69 187 LEU A N 1
ATOM 1501 C CA . LEU A 1 187 ? -0.540 -5.287 -10.705 1.00 93.69 187 LEU A CA 1
ATOM 1502 C C . LEU A 1 187 ? 0.415 -4.979 -9.545 1.00 93.69 187 LEU A C 1
ATOM 1504 O O . LEU A 1 187 ? 0.260 -5.541 -8.462 1.00 93.69 187 LEU A O 1
ATOM 1508 N N . VAL A 1 188 ? 1.351 -4.048 -9.747 1.00 93.31 188 VAL A N 1
ATOM 1509 C CA . VAL A 1 188 ? 2.330 -3.673 -8.718 1.00 93.31 188 VAL A CA 1
ATOM 1510 C C . VAL A 1 188 ? 1.655 -3.050 -7.502 1.00 93.31 188 VAL A C 1
ATOM 1512 O O . VAL A 1 188 ? 2.025 -3.372 -6.379 1.00 93.31 188 VAL A O 1
ATOM 1515 N N . GLN A 1 189 ? 0.633 -2.213 -7.695 1.00 90.81 189 GLN A N 1
ATOM 1516 C CA . GLN A 1 189 ? -0.120 -1.627 -6.586 1.00 90.81 189 GLN A CA 1
ATOM 1517 C C . GLN A 1 189 ? -0.790 -2.711 -5.733 1.00 90.81 189 GLN A C 1
ATOM 1519 O O . GLN A 1 189 ? -0.707 -2.650 -4.511 1.00 90.81 189 GLN A O 1
ATOM 1524 N N . ASN A 1 190 ? -1.398 -3.728 -6.351 1.00 88.81 190 ASN A N 1
ATOM 1525 C CA . ASN A 1 190 ? -2.021 -4.836 -5.622 1.00 88.81 190 ASN A CA 1
ATOM 1526 C C . ASN A 1 190 ? -1.000 -5.659 -4.823 1.00 88.81 190 ASN A C 1
ATOM 1528 O O . ASN A 1 190 ? -1.274 -6.012 -3.677 1.00 88.81 190 ASN A O 1
ATOM 1532 N N . ILE A 1 191 ? 0.168 -5.944 -5.407 1.00 89.06 191 ILE A N 1
ATOM 1533 C CA . ILE A 1 191 ? 1.245 -6.684 -4.732 1.00 89.06 191 ILE A CA 1
ATOM 1534 C C . ILE A 1 191 ? 1.806 -5.863 -3.565 1.00 89.06 191 ILE A C 1
ATOM 1536 O O . ILE A 1 191 ? 1.861 -6.351 -2.438 1.00 89.06 191 ILE A O 1
ATOM 1540 N N . ALA A 1 192 ? 2.137 -4.592 -3.806 1.00 87.38 192 ALA A N 1
ATOM 1541 C CA . ALA A 1 192 ? 2.640 -3.688 -2.776 1.00 87.38 192 ALA A CA 1
ATOM 1542 C C . ALA A 1 192 ? 1.638 -3.526 -1.621 1.00 87.38 192 ALA A C 1
ATOM 1544 O O . ALA A 1 192 ? 2.028 -3.563 -0.456 1.00 87.38 192 ALA A O 1
ATOM 1545 N N . LEU A 1 193 ? 0.342 -3.407 -1.930 1.00 83.31 193 LEU A N 1
ATOM 1546 C CA . LEU A 1 193 ? -0.721 -3.364 -0.926 1.00 83.31 193 LEU A CA 1
ATOM 1547 C C . LEU A 1 193 ? -0.826 -4.664 -0.130 1.00 83.31 193 LEU A C 1
ATOM 1549 O O . LEU A 1 193 ? -1.017 -4.598 1.079 1.00 83.31 193 LEU A O 1
ATOM 1553 N N . GLY A 1 194 ? -0.713 -5.828 -0.773 1.00 84.00 194 GLY A N 1
ATOM 1554 C CA . GLY A 1 194 ? -0.705 -7.119 -0.083 1.00 84.00 194 GLY A CA 1
ATOM 1555 C C . GLY A 1 194 ? 0.422 -7.201 0.946 1.00 84.00 194 GLY A C 1
ATOM 1556 O O . GLY A 1 194 ? 0.161 -7.451 2.122 1.00 84.00 194 GLY A O 1
ATOM 1557 N N . ASN A 1 195 ? 1.645 -6.883 0.519 1.00 83.31 195 ASN A N 1
ATOM 1558 C CA . ASN A 1 195 ? 2.831 -6.921 1.374 1.00 83.31 195 ASN A CA 1
ATOM 1559 C C . ASN A 1 195 ? 2.730 -5.926 2.537 1.00 83.31 195 ASN A C 1
ATOM 1561 O O . ASN A 1 195 ? 2.969 -6.291 3.683 1.00 83.31 195 ASN A O 1
ATOM 1565 N N . LEU A 1 196 ? 2.300 -4.689 2.272 1.00 79.25 196 LEU A N 1
ATOM 1566 C CA . LEU A 1 196 ? 2.165 -3.669 3.316 1.00 79.25 196 LEU A CA 1
ATOM 1567 C C . LEU A 1 196 ? 1.017 -3.957 4.285 1.00 79.25 196 LEU A C 1
ATOM 1569 O O . LEU A 1 196 ? 1.117 -3.641 5.466 1.00 79.25 196 LEU A O 1
ATOM 1573 N N . ARG A 1 197 ? -0.084 -4.557 3.816 1.00 80.62 197 ARG A N 1
ATOM 1574 C CA . ARG A 1 197 ? -1.170 -4.997 4.704 1.00 80.62 197 ARG A CA 1
ATOM 1575 C C . ARG A 1 197 ? -0.708 -6.118 5.631 1.00 80.62 197 ARG A C 1
ATOM 1577 O O . ARG A 1 197 ? -1.154 -6.130 6.775 1.00 80.62 197 ARG A O 1
ATOM 1584 N N . GLN A 1 198 ? 0.152 -7.016 5.150 1.00 80.19 198 GLN A N 1
ATOM 1585 C CA . GLN A 1 198 ? 0.753 -8.060 5.976 1.00 80.19 198 GLN A CA 1
ATO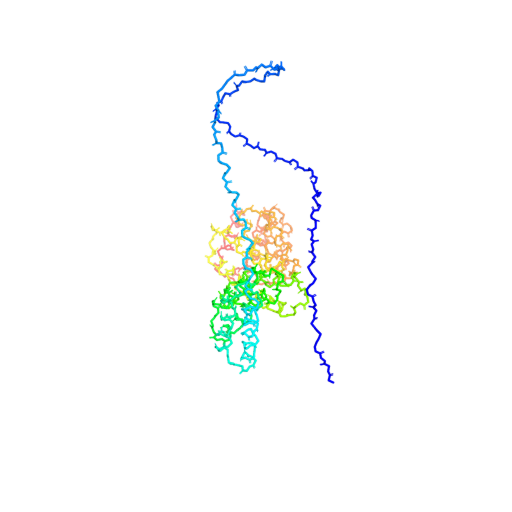M 1586 C C . GLN A 1 198 ? 1.737 -7.462 6.985 1.00 80.19 198 GLN A C 1
ATOM 1588 O O . GLN A 1 198 ? 1.581 -7.691 8.174 1.00 80.19 198 GLN A O 1
ATOM 1593 N N . GLU A 1 199 ? 2.656 -6.601 6.547 1.00 76.25 199 GLU A N 1
ATOM 1594 C CA . GLU A 1 199 ? 3.601 -5.912 7.438 1.00 76.25 199 GLU A CA 1
ATOM 1595 C C . GLU A 1 199 ? 2.872 -5.127 8.539 1.00 76.25 199 GLU A C 1
ATOM 1597 O O . GLU A 1 199 ? 3.205 -5.220 9.717 1.00 76.25 199 GLU A O 1
ATOM 1602 N N . ALA A 1 200 ? 1.815 -4.396 8.177 1.00 71.75 200 ALA A N 1
ATOM 1603 C CA . ALA A 1 200 ? 0.997 -3.665 9.136 1.00 71.75 200 ALA A CA 1
ATOM 1604 C C . ALA A 1 200 ? 0.242 -4.591 10.107 1.00 71.75 200 ALA A C 1
ATOM 1606 O O . ALA A 1 200 ? 0.012 -4.221 11.257 1.00 71.75 200 ALA A O 1
ATOM 1607 N N . PHE A 1 201 ? -0.157 -5.784 9.657 1.00 72.06 201 PHE A N 1
ATOM 1608 C CA . PHE A 1 201 ? -0.751 -6.801 10.521 1.00 72.06 201 PHE A CA 1
ATOM 1609 C C . PHE A 1 201 ? 0.283 -7.364 11.506 1.00 72.06 201 PHE A C 1
ATOM 1611 O O . PHE A 1 201 ? 0.017 -7.370 12.706 1.00 72.06 201 PHE A O 1
ATOM 1618 N N . ASP A 1 202 ? 1.471 -7.726 11.021 1.00 73.75 202 ASP A N 1
ATOM 1619 C CA . ASP A 1 202 ? 2.562 -8.281 11.828 1.00 73.75 202 ASP A CA 1
ATOM 1620 C C . ASP A 1 202 ? 3.051 -7.275 12.886 1.00 73.75 202 ASP A C 1
ATOM 1622 O O . ASP A 1 202 ? 3.283 -7.636 14.041 1.00 73.75 202 ASP A O 1
ATOM 1626 N N . LEU A 1 203 ? 3.147 -5.987 12.528 1.00 66.94 203 LEU A N 1
ATOM 1627 C CA . LEU A 1 203 ? 3.435 -4.901 13.474 1.00 66.94 203 LEU A CA 1
ATOM 1628 C C . LEU A 1 203 ? 2.363 -4.793 14.565 1.00 66.94 203 LEU A C 1
ATOM 1630 O O . LEU A 1 203 ? 2.689 -4.551 15.727 1.00 66.94 203 LEU A O 1
ATOM 1634 N N . GLY A 1 204 ? 1.095 -4.986 14.190 1.00 65.31 204 GLY A N 1
ATOM 1635 C CA . GLY A 1 204 ? -0.044 -5.022 15.104 1.00 65.31 204 GLY A CA 1
ATOM 1636 C C . GLY A 1 204 ? 0.045 -6.154 16.128 1.00 65.31 204 GLY A C 1
ATOM 1637 O O . GLY A 1 204 ? -0.184 -5.915 17.311 1.00 65.31 204 GLY A O 1
ATOM 1638 N N . GLU A 1 205 ? 0.402 -7.365 15.695 1.00 66.44 205 GLU A N 1
ATOM 1639 C CA . GLU A 1 205 ? 0.546 -8.526 16.588 1.00 66.44 205 GLU A CA 1
ATOM 1640 C C . GLU A 1 205 ? 1.785 -8.427 17.486 1.00 66.44 205 GLU A C 1
ATOM 1642 O O . GLU A 1 205 ? 1.721 -8.747 18.674 1.00 66.44 205 GLU A O 1
ATOM 1647 N N . LYS A 1 206 ? 2.911 -7.945 16.947 1.00 59.41 206 LYS A N 1
ATOM 1648 C CA . LYS A 1 206 ? 4.180 -7.846 17.681 1.00 59.41 206 LYS A CA 1
ATOM 1649 C C . LYS A 1 206 ? 4.118 -6.867 18.861 1.00 59.41 206 LYS A C 1
ATOM 1651 O O . LYS A 1 206 ? 4.852 -7.043 19.830 1.00 59.41 206 LYS A O 1
ATOM 1656 N N . ILE A 1 207 ? 3.243 -5.864 18.795 1.00 54.91 207 ILE A N 1
ATOM 1657 C CA . ILE A 1 207 ? 3.128 -4.779 19.784 1.00 54.91 207 ILE A CA 1
ATOM 1658 C C . ILE A 1 207 ? 1.793 -4.892 20.544 1.00 54.91 207 ILE A C 1
ATOM 1660 O O . ILE A 1 207 ? 1.155 -3.914 20.909 1.00 54.91 207 ILE A O 1
ATOM 1664 N N . ALA A 1 208 ? 1.362 -6.115 20.860 1.00 51.94 208 ALA A N 1
ATOM 1665 C CA . ALA A 1 208 ? 0.267 -6.340 21.809 1.00 51.94 208 ALA A CA 1
ATOM 1666 C C . ALA A 1 208 ? 0.614 -5.933 23.270 1.00 51.94 208 ALA A C 1
ATOM 1668 O O . ALA A 1 208 ? -0.174 -6.176 24.185 1.00 51.94 208 ALA A O 1
ATOM 1669 N N . GLY A 1 209 ? 1.778 -5.308 23.505 1.00 54.75 209 GLY A N 1
ATOM 1670 C CA . GLY A 1 209 ? 2.140 -4.605 24.739 1.00 54.75 209 GLY A CA 1
ATOM 1671 C C . GLY A 1 209 ? 1.885 -3.099 24.603 1.00 54.75 209 GLY A C 1
ATOM 1672 O O . GLY A 1 209 ? 2.154 -2.520 23.559 1.00 54.75 209 GLY A O 1
ATOM 1673 N N . LYS A 1 210 ? 1.356 -2.465 25.657 1.00 53.94 210 LYS A N 1
ATOM 1674 C CA . LYS A 1 210 ? 0.816 -1.088 25.660 1.00 53.94 210 LYS A CA 1
ATOM 1675 C C . LYS A 1 210 ? 1.779 0.035 25.237 1.00 53.94 210 LYS A C 1
ATOM 1677 O O . LYS A 1 210 ? 1.308 1.151 25.035 1.00 53.94 210 LYS A O 1
ATOM 1682 N N . ASP A 1 211 ? 3.071 -0.239 25.098 1.00 57.16 211 ASP A N 1
ATOM 1683 C CA . ASP A 1 211 ? 4.095 0.796 25.233 1.00 57.16 211 ASP A CA 1
ATOM 1684 C C . ASP A 1 211 ? 4.676 1.325 23.909 1.00 57.16 211 ASP A C 1
ATOM 1686 O O . ASP A 1 211 ? 5.538 2.194 23.976 1.00 57.16 211 ASP A O 1
ATOM 1690 N N . ASP A 1 212 ? 4.208 0.887 22.722 1.00 67.44 212 ASP A N 1
ATOM 1691 C CA . ASP A 1 212 ? 4.744 1.439 21.458 1.00 67.44 212 ASP A CA 1
ATOM 1692 C C . ASP A 1 212 ? 3.775 1.548 20.258 1.00 67.44 212 ASP A C 1
ATOM 1694 O O . ASP A 1 212 ? 4.011 1.077 19.143 1.00 67.44 212 ASP A O 1
ATOM 1698 N N . TYR A 1 213 ? 2.624 2.188 20.474 1.00 73.50 213 TYR A N 1
ATOM 1699 C CA . TYR A 1 213 ? 1.668 2.456 19.391 1.00 73.50 213 TYR A CA 1
ATOM 1700 C C . TYR A 1 213 ? 2.113 3.571 18.432 1.00 73.50 213 TYR A C 1
ATOM 1702 O O . TYR A 1 213 ? 1.611 3.637 17.306 1.00 73.50 213 TYR A O 1
ATOM 1710 N N . GLU A 1 214 ? 3.046 4.439 18.835 1.00 79.00 214 GLU A N 1
ATOM 1711 C CA . GLU A 1 214 ? 3.555 5.517 17.978 1.00 79.00 214 GLU A CA 1
ATOM 1712 C C . GLU A 1 214 ? 4.383 4.975 16.803 1.00 79.00 214 GLU A C 1
ATOM 1714 O O . GLU A 1 214 ? 4.221 5.449 15.671 1.00 79.00 214 GLU A O 1
ATOM 1719 N N . GLU A 1 215 ? 5.185 3.929 17.028 1.00 79.69 215 GLU A N 1
ATOM 1720 C CA . GLU A 1 215 ? 6.000 3.279 15.994 1.00 79.69 215 GLU A CA 1
ATOM 1721 C C . GLU A 1 215 ? 5.174 2.651 14.858 1.00 79.69 215 GLU A C 1
ATOM 1723 O O . GLU A 1 215 ? 5.648 2.536 13.725 1.00 79.69 215 GLU A O 1
ATOM 1728 N N . GLN A 1 216 ? 3.910 2.295 15.107 1.00 78.38 216 GLN A N 1
ATOM 1729 C CA . GLN A 1 216 ? 3.032 1.687 14.099 1.00 78.38 216 GLN A CA 1
ATOM 1730 C C . GLN A 1 216 ? 2.431 2.700 13.114 1.00 78.38 216 GLN A C 1
ATOM 1732 O O . GLN A 1 216 ? 2.049 2.348 11.991 1.00 78.38 216 GLN A O 1
ATOM 1737 N N . ILE A 1 217 ? 2.320 3.969 13.518 1.00 87.50 217 ILE A N 1
ATOM 1738 C CA . ILE A 1 217 ? 1.612 5.010 12.762 1.00 87.50 217 ILE A CA 1
ATOM 1739 C C . ILE A 1 217 ? 2.207 5.199 11.349 1.00 87.50 217 ILE A C 1
ATOM 1741 O O . ILE A 1 217 ? 1.428 5.241 10.389 1.00 87.50 217 ILE A O 1
ATOM 1745 N N . PRO A 1 218 ? 3.542 5.281 11.149 1.00 87.31 218 PRO A N 1
ATOM 1746 C CA . PRO A 1 218 ? 4.132 5.376 9.813 1.00 87.31 218 PRO A CA 1
ATOM 1747 C C . PRO A 1 218 ? 3.746 4.215 8.887 1.00 87.31 218 PRO A C 1
ATOM 1749 O O . PRO A 1 218 ? 3.421 4.458 7.723 1.00 87.31 218 PRO A O 1
ATOM 1752 N N . GLY A 1 219 ? 3.725 2.979 9.400 1.00 83.94 219 GLY A N 1
ATOM 1753 C CA . GLY A 1 219 ? 3.369 1.788 8.624 1.00 83.94 219 GLY A CA 1
ATOM 1754 C C . GLY A 1 219 ? 1.931 1.850 8.113 1.00 83.94 219 GLY A C 1
ATOM 1755 O O . GLY A 1 219 ? 1.680 1.724 6.912 1.00 83.94 219 GLY A O 1
ATOM 1756 N N . TYR A 1 220 ? 0.979 2.159 8.997 1.00 86.62 220 TYR A N 1
ATOM 1757 C CA . TYR A 1 220 ? -0.419 2.315 8.595 1.00 86.62 220 TYR A CA 1
ATOM 1758 C C . TYR A 1 220 ? -0.649 3.508 7.659 1.00 86.62 220 TYR A C 1
ATOM 1760 O O . TYR A 1 220 ? -1.446 3.394 6.727 1.00 86.62 220 TYR A O 1
ATOM 1768 N N . ARG A 1 221 ? 0.051 4.638 7.843 1.00 90.50 221 ARG A N 1
ATOM 1769 C CA . ARG A 1 221 ? -0.037 5.772 6.903 1.00 90.50 221 ARG A CA 1
ATOM 1770 C C . ARG A 1 221 ? 0.402 5.370 5.499 1.00 90.50 221 ARG A C 1
ATOM 1772 O O . ARG A 1 221 ? -0.322 5.653 4.553 1.00 90.50 221 ARG A O 1
ATOM 1779 N N . LYS A 1 222 ? 1.510 4.638 5.371 1.00 85.88 222 LYS A N 1
ATOM 1780 C CA . LYS A 1 222 ? 2.007 4.139 4.081 1.00 85.88 222 LYS A CA 1
ATOM 1781 C C . LYS A 1 222 ? 1.007 3.208 3.386 1.00 85.88 222 LYS A C 1
ATOM 1783 O O . LYS A 1 222 ? 0.819 3.298 2.176 1.00 85.88 222 LYS A O 1
ATOM 1788 N N . VAL A 1 223 ? 0.311 2.350 4.141 1.00 84.81 223 VAL A N 1
ATOM 1789 C CA . VAL A 1 223 ? -0.791 1.531 3.596 1.00 84.81 223 VAL A CA 1
ATOM 1790 C C . VAL A 1 223 ? -1.898 2.424 3.025 1.00 84.81 223 VAL A C 1
ATOM 1792 O O . VAL A 1 223 ? -2.384 2.173 1.924 1.00 84.81 223 VAL A O 1
ATOM 1795 N N . LEU A 1 224 ? -2.285 3.474 3.753 1.00 89.12 224 LEU A N 1
ATOM 1796 C CA . LEU A 1 224 ? -3.375 4.371 3.359 1.00 89.12 224 LEU A CA 1
ATOM 1797 C C . LEU A 1 224 ? -2.994 5.382 2.267 1.00 89.12 224 LEU A C 1
ATOM 1799 O O . LEU A 1 224 ? -3.879 5.878 1.572 1.00 89.12 224 LEU A O 1
ATOM 1803 N N . GLU A 1 225 ? -1.706 5.668 2.073 1.00 86.62 225 GLU A N 1
ATOM 1804 C CA . GLU A 1 225 ? -1.206 6.402 0.902 1.00 86.62 225 GLU A CA 1
ATOM 1805 C C . GLU A 1 225 ? -1.456 5.620 -0.395 1.00 86.62 225 GLU A C 1
ATOM 1807 O O . GLU A 1 225 ? -1.779 6.212 -1.425 1.00 86.62 225 GLU A O 1
ATOM 1812 N N . LEU A 1 226 ? -1.346 4.288 -0.345 1.00 80.25 226 LEU A N 1
ATOM 1813 C CA . LEU A 1 226 ? -1.568 3.411 -1.498 1.00 80.25 226 LEU A CA 1
ATOM 1814 C C . LEU A 1 226 ? -3.029 2.977 -1.665 1.00 80.25 226 LEU A C 1
ATOM 1816 O O . LEU A 1 226 ? -3.469 2.762 -2.797 1.00 80.25 226 LEU A O 1
ATOM 1820 N N . ASP A 1 227 ? -3.765 2.835 -0.563 1.00 83.31 227 ASP A N 1
ATOM 1821 C CA . ASP A 1 227 ? -5.199 2.545 -0.537 1.00 83.31 227 ASP A CA 1
ATOM 1822 C C . ASP A 1 227 ? -5.896 3.341 0.572 1.00 83.31 227 ASP A C 1
ATOM 1824 O O . ASP A 1 227 ? -6.081 2.886 1.704 1.00 83.31 227 ASP A O 1
ATOM 1828 N N . SER A 1 228 ? -6.350 4.536 0.203 1.00 89.81 228 SER A N 1
ATOM 1829 C CA . SER A 1 228 ? -7.047 5.468 1.094 1.00 89.81 228 SER A CA 1
ATOM 1830 C C . SER A 1 228 ? -8.466 5.034 1.477 1.00 89.81 228 SER A C 1
ATOM 1832 O O . SER A 1 228 ? -9.155 5.760 2.199 1.00 89.81 228 SER A O 1
ATOM 1834 N N . THR A 1 229 ? -8.923 3.875 0.988 1.00 91.81 229 THR A N 1
ATOM 1835 C CA . THR A 1 229 ? -10.245 3.297 1.274 1.00 91.81 229 THR A CA 1
ATOM 1836 C C . THR A 1 229 ? -10.174 2.062 2.170 1.00 91.81 229 THR A C 1
ATOM 1838 O O . THR A 1 229 ? -11.205 1.501 2.546 1.00 91.81 229 THR A O 1
ATOM 1841 N N . TYR A 1 230 ? -8.969 1.646 2.573 1.00 89.19 230 TYR A N 1
ATOM 1842 C CA . TYR A 1 230 ? -8.770 0.450 3.379 1.00 89.19 230 TYR A CA 1
ATOM 1843 C C . TYR A 1 230 ? -9.299 0.622 4.813 1.00 89.19 230 TYR A C 1
ATOM 1845 O O . TYR A 1 230 ? -8.617 1.134 5.706 1.00 89.19 230 TYR A O 1
ATOM 1853 N N . ALA A 1 231 ? -10.527 0.152 5.053 1.00 91.38 231 ALA A N 1
ATOM 1854 C CA . ALA A 1 231 ? -11.234 0.328 6.322 1.00 91.38 231 ALA A CA 1
ATOM 1855 C C . ALA A 1 231 ? -10.464 -0.218 7.540 1.00 91.38 231 ALA A C 1
ATOM 1857 O O . ALA A 1 231 ? -10.382 0.459 8.564 1.00 91.38 231 ALA A O 1
ATOM 1858 N N . LYS A 1 232 ? -9.855 -1.409 7.433 1.00 88.69 232 LYS A N 1
ATOM 1859 C CA . LYS A 1 232 ? -9.061 -2.005 8.525 1.00 88.69 232 LYS A CA 1
ATOM 1860 C C . LYS A 1 232 ? -7.810 -1.176 8.842 1.00 88.69 232 LYS A C 1
ATOM 1862 O O . LYS A 1 232 ? -7.507 -0.974 10.013 1.00 88.69 232 LYS A O 1
ATOM 1867 N N . GLY A 1 233 ? -7.133 -0.633 7.827 1.00 88.25 233 GLY A N 1
ATOM 1868 C CA . GLY A 1 233 ? -5.992 0.269 8.021 1.00 88.25 233 GLY A CA 1
ATOM 1869 C C . GLY A 1 233 ? -6.390 1.555 8.741 1.00 88.25 233 GLY A C 1
ATOM 1870 O O . GLY A 1 233 ? -5.731 1.954 9.694 1.00 88.25 233 GLY A O 1
ATOM 1871 N N . HIS A 1 234 ? -7.520 2.153 8.356 1.00 94.56 234 HIS A N 1
ATOM 1872 C CA . HIS A 1 234 ? -8.093 3.296 9.067 1.00 94.56 234 HIS A CA 1
ATOM 1873 C C . HIS A 1 234 ? -8.454 2.966 10.524 1.00 94.56 234 HIS A C 1
ATOM 1875 O O . HIS A 1 234 ? -8.153 3.754 11.415 1.00 94.56 234 HIS A O 1
ATOM 1881 N N . ASN A 1 235 ? -9.060 1.807 10.792 1.00 93.62 235 ASN A N 1
ATOM 1882 C CA . ASN A 1 235 ? -9.403 1.399 12.155 1.00 93.62 235 ASN A CA 1
ATOM 1883 C C . ASN A 1 235 ? -8.155 1.254 13.035 1.00 93.62 235 ASN A C 1
ATOM 1885 O O . ASN A 1 235 ? -8.108 1.802 14.133 1.00 93.62 235 ASN A O 1
ATOM 1889 N N . ASN A 1 236 ? -7.140 0.549 12.535 1.00 89.56 236 ASN A N 1
ATOM 1890 C CA . ASN A 1 236 ? -5.918 0.304 13.290 1.00 89.56 236 ASN A CA 1
ATOM 1891 C C . ASN A 1 236 ? -5.098 1.585 13.489 1.00 89.56 236 ASN A C 1
ATOM 1893 O O . ASN A 1 236 ? -4.600 1.821 14.583 1.00 89.56 236 ASN A O 1
ATOM 1897 N N . LEU A 1 237 ? -5.022 2.453 12.474 1.00 91.88 237 LEU A N 1
ATOM 1898 C CA . LEU A 1 237 ? -4.382 3.761 12.605 1.00 91.88 237 LEU A CA 1
ATOM 1899 C C . LEU A 1 237 ? -5.093 4.640 13.639 1.00 91.88 237 LEU A C 1
ATOM 1901 O O . LEU A 1 237 ? -4.443 5.320 14.426 1.00 91.88 237 LEU A O 1
ATOM 1905 N N . GLY A 1 238 ? -6.428 4.616 13.664 1.00 93.94 238 GLY A N 1
ATOM 1906 C CA . GLY A 1 238 ? -7.187 5.344 14.674 1.00 93.94 238 GLY A CA 1
ATOM 1907 C C . GLY A 1 238 ? -6.965 4.805 16.090 1.00 93.94 238 GLY A C 1
ATOM 1908 O O . GLY A 1 238 ? -6.831 5.597 17.018 1.00 93.94 238 GLY A O 1
ATOM 1909 N N . ALA A 1 239 ? -6.846 3.485 16.253 1.00 90.00 239 ALA A N 1
ATOM 1910 C CA . ALA A 1 239 ? -6.463 2.879 17.528 1.00 90.00 239 ALA A CA 1
ATOM 1911 C C . ALA A 1 239 ? -5.041 3.290 17.956 1.00 90.00 239 ALA A C 1
ATOM 1913 O O . ALA A 1 239 ? -4.850 3.701 19.097 1.00 90.00 239 ALA A O 1
ATOM 1914 N N . ALA A 1 240 ? -4.067 3.268 17.040 1.00 89.38 240 ALA A N 1
ATOM 1915 C CA . ALA A 1 240 ? -2.701 3.713 17.320 1.00 89.38 240 ALA A CA 1
ATOM 1916 C C . ALA A 1 240 ? -2.659 5.185 17.773 1.00 89.38 240 ALA A C 1
ATOM 1918 O O . ALA A 1 240 ? -2.035 5.511 18.780 1.00 89.38 240 ALA A O 1
ATOM 1919 N N . TYR A 1 241 ? -3.403 6.069 17.097 1.00 92.88 241 TYR A N 1
ATOM 1920 C CA . TYR A 1 241 ? -3.528 7.471 17.508 1.00 92.88 241 TYR A CA 1
ATOM 1921 C C . TYR A 1 241 ? -4.193 7.652 18.875 1.00 92.88 241 TYR A C 1
ATOM 1923 O O . TYR A 1 241 ? -3.791 8.543 19.618 1.00 92.88 241 TYR A O 1
ATOM 1931 N N . TYR A 1 242 ? -5.186 6.826 19.217 1.00 91.12 242 TYR A N 1
ATOM 1932 C CA . TYR A 1 242 ? -5.823 6.868 20.533 1.00 91.12 242 TYR A CA 1
ATOM 1933 C C . TYR A 1 242 ? -4.816 6.575 21.649 1.00 91.12 242 TYR A C 1
ATOM 1935 O O . TYR A 1 242 ? -4.732 7.339 22.608 1.00 91.12 242 TYR A O 1
ATOM 1943 N N . TYR A 1 243 ? -4.017 5.515 21.503 1.00 86.88 243 TYR A N 1
ATOM 1944 C CA . TYR A 1 243 ? -2.993 5.169 22.492 1.00 86.88 243 TYR A CA 1
ATOM 1945 C C . TYR A 1 243 ? -1.835 6.173 22.534 1.00 86.88 243 TYR A C 1
ATOM 1947 O O . TYR A 1 243 ? -1.288 6.409 23.605 1.00 86.88 243 TYR A O 1
ATOM 1955 N N . ALA A 1 244 ? -1.534 6.837 21.415 1.00 88.38 244 ALA A N 1
ATOM 1956 C CA . ALA A 1 244 ? -0.622 7.983 21.365 1.00 88.38 244 ALA A CA 1
ATOM 1957 C C . ALA A 1 244 ? -1.227 9.287 21.945 1.00 88.38 244 ALA A C 1
ATOM 1959 O O . ALA A 1 244 ? -0.624 10.353 21.857 1.00 88.38 244 ALA A O 1
ATOM 1960 N N . GLY A 1 245 ? -2.455 9.253 22.481 1.00 89.31 245 GLY A N 1
ATOM 1961 C CA . GLY A 1 245 ? -3.131 10.418 23.063 1.00 89.31 245 GLY A CA 1
ATOM 1962 C C . GLY A 1 245 ? -3.668 11.438 22.048 1.00 89.31 245 GLY A C 1
ATOM 1963 O O . GLY A 1 245 ? -4.177 12.488 22.437 1.00 89.31 245 GLY A O 1
ATOM 1964 N N . ASN A 1 246 ? -3.608 11.148 20.746 1.00 92.94 246 ASN A N 1
ATOM 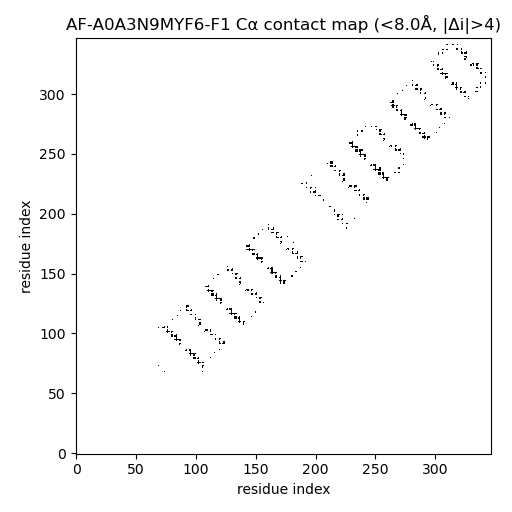1965 C CA . ASN A 1 246 ? -4.102 12.022 19.682 1.00 92.94 246 ASN A CA 1
ATOM 1966 C C . ASN A 1 246 ? -5.566 11.697 19.336 1.00 92.94 246 ASN A C 1
ATOM 1968 O O . ASN A 1 246 ? -5.871 11.027 18.343 1.00 92.94 246 ASN A O 1
ATOM 1972 N N . LEU A 1 247 ? -6.483 12.180 20.178 1.00 93.00 247 LEU A N 1
ATOM 1973 C CA . LEU A 1 247 ? -7.915 11.875 20.086 1.00 93.00 247 LEU A CA 1
ATOM 1974 C C . LEU A 1 247 ? -8.566 12.359 18.781 1.00 93.00 247 LEU A C 1
ATOM 1976 O O . LEU A 1 247 ? -9.389 11.641 18.211 1.00 93.00 247 LEU A O 1
ATOM 1980 N N . ASP A 1 248 ? -8.172 13.527 18.266 1.00 95.38 248 ASP A N 1
ATOM 1981 C CA . ASP A 1 248 ? -8.728 14.076 17.022 1.00 95.38 248 ASP A CA 1
ATOM 1982 C C . ASP A 1 248 ? -8.404 13.182 15.818 1.00 95.38 248 ASP A C 1
ATOM 1984 O O . ASP A 1 248 ? -9.282 12.843 15.014 1.00 95.38 248 ASP A O 1
ATOM 1988 N N . SER A 1 249 ? -7.146 12.740 15.716 1.00 96.69 249 SER A N 1
ATOM 1989 C CA . SER A 1 249 ? -6.714 11.839 14.642 1.00 96.69 249 SER A CA 1
ATOM 1990 C C . SER A 1 249 ? -7.354 10.461 14.791 1.00 96.69 249 SER A C 1
ATOM 1992 O O . SER A 1 249 ? -7.802 9.878 13.798 1.00 96.69 249 SER A O 1
ATOM 1994 N N . ALA A 1 250 ? -7.477 9.961 16.024 1.00 96.50 250 ALA A N 1
ATOM 1995 C CA . ALA A 1 250 ? -8.184 8.717 16.306 1.00 96.50 250 ALA A CA 1
ATOM 1996 C C . ALA A 1 250 ? -9.634 8.771 15.804 1.00 96.50 250 ALA A C 1
ATOM 1998 O O . ALA A 1 250 ? -10.070 7.901 15.043 1.00 96.50 250 ALA A O 1
ATOM 1999 N N . TYR A 1 251 ? -10.355 9.840 16.153 1.00 97.44 251 TYR A N 1
ATOM 2000 C CA . TYR A 1 251 ? -11.738 10.055 15.742 1.00 97.44 251 TYR A CA 1
ATOM 2001 C C . TYR A 1 251 ? -11.878 10.140 14.219 1.00 97.44 251 TYR A C 1
ATOM 2003 O O . TYR A 1 251 ? -12.746 9.484 13.633 1.00 97.44 251 TYR A O 1
ATOM 2011 N N . TYR A 1 252 ? -10.995 10.895 13.557 1.00 97.75 252 TYR A N 1
ATOM 2012 C CA . TYR A 1 252 ? -10.971 11.009 12.099 1.00 97.75 252 TYR A CA 1
ATOM 2013 C C . TYR A 1 252 ? -10.820 9.641 11.419 1.00 97.75 252 TYR A C 1
ATOM 2015 O O . TYR A 1 252 ? -11.628 9.274 10.556 1.00 97.75 252 TYR A O 1
ATOM 2023 N N . HIS A 1 253 ? -9.813 8.861 11.821 1.00 97.94 253 HIS A N 1
ATOM 2024 C CA . HIS A 1 253 ? -9.508 7.589 11.176 1.00 97.94 253 HIS A CA 1
ATOM 2025 C C . HIS A 1 253 ? -10.556 6.509 11.479 1.00 97.94 253 HIS A C 1
ATOM 2027 O O . HIS A 1 253 ? -10.992 5.825 10.553 1.00 97.94 253 HIS A O 1
ATOM 2033 N N . ILE A 1 254 ? -11.059 6.408 12.712 1.00 97.81 254 ILE A N 1
ATOM 2034 C CA . ILE A 1 254 ? -12.122 5.450 13.052 1.00 97.81 254 ILE A CA 1
ATOM 2035 C C . ILE A 1 254 ? -13.423 5.768 12.301 1.00 97.81 254 ILE A C 1
ATOM 2037 O O . ILE A 1 254 ? -14.068 4.867 11.759 1.00 97.81 254 ILE A O 1
ATOM 2041 N N . ARG A 1 255 ? -13.798 7.048 12.160 1.00 98.06 255 ARG A N 1
ATOM 2042 C CA . ARG A 1 255 ? -14.971 7.417 11.350 1.00 98.06 255 ARG A CA 1
ATOM 2043 C C . ARG A 1 255 ? -14.789 7.111 9.870 1.00 98.06 255 ARG A C 1
ATOM 2045 O O . ARG A 1 255 ? -15.749 6.698 9.222 1.00 98.06 255 ARG A O 1
ATOM 2052 N N . LYS A 1 256 ? -13.579 7.280 9.332 1.00 98.12 256 LYS A N 1
ATOM 2053 C CA . LYS A 1 256 ? -13.249 6.854 7.966 1.00 98.12 256 LYS A CA 1
ATOM 2054 C C . LYS A 1 256 ? -13.375 5.339 7.796 1.00 98.12 256 LYS A C 1
ATOM 2056 O O . LYS A 1 256 ? -13.951 4.906 6.802 1.00 98.12 256 LYS A O 1
ATOM 2061 N N . ALA A 1 257 ? -12.934 4.542 8.770 1.00 97.62 257 ALA A N 1
ATOM 2062 C CA . ALA A 1 257 ? -13.118 3.090 8.738 1.00 97.62 257 ALA A CA 1
ATOM 2063 C C . ALA A 1 257 ? -14.602 2.704 8.631 1.00 97.62 257 ALA A C 1
ATOM 2065 O O . ALA A 1 257 ? -14.965 1.921 7.757 1.00 97.62 257 ALA A O 1
ATOM 2066 N N . ILE A 1 258 ? -15.464 3.318 9.449 1.00 97.69 258 ILE A N 1
ATOM 2067 C CA . ILE A 1 258 ? -16.921 3.093 9.413 1.00 97.69 258 ILE A CA 1
ATOM 2068 C C . ILE A 1 258 ? -17.542 3.627 8.111 1.00 97.69 258 ILE A C 1
ATOM 2070 O O . ILE A 1 258 ? -18.502 3.065 7.594 1.00 97.69 258 ILE A O 1
ATOM 2074 N N . HIS A 1 259 ? -17.009 4.714 7.550 1.00 97.56 259 HIS A N 1
ATOM 2075 C CA . HIS A 1 259 ? -17.481 5.241 6.271 1.00 97.56 259 HIS A CA 1
ATOM 2076 C C . HIS A 1 259 ? -17.254 4.248 5.121 1.00 97.56 259 HIS A C 1
ATOM 2078 O O . HIS A 1 259 ? -18.174 4.012 4.339 1.00 97.56 259 HIS A O 1
ATOM 2084 N N . TYR A 1 260 ? -16.058 3.656 5.036 1.00 94.50 260 TYR A N 1
ATOM 2085 C CA . TYR A 1 260 ? -15.726 2.679 3.994 1.00 94.50 260 TYR A CA 1
ATOM 2086 C C . TYR A 1 260 ? -16.303 1.284 4.269 1.00 94.50 260 TYR A C 1
ATOM 2088 O O . TYR A 1 260 ? -16.570 0.540 3.330 1.00 94.50 260 TYR A O 1
ATOM 2096 N N . HIS A 1 261 ? -16.544 0.940 5.537 1.00 95.69 261 HIS A N 1
ATOM 2097 C CA . HIS A 1 261 ? -17.184 -0.306 5.946 1.00 95.69 261 HIS A CA 1
ATOM 2098 C C . HIS A 1 261 ? -18.236 -0.030 7.033 1.00 95.69 261 HIS A C 1
ATOM 2100 O O . HIS A 1 261 ? -17.925 0.046 8.220 1.00 95.69 261 HIS A O 1
ATOM 2106 N N . LYS A 1 262 ? -19.498 0.144 6.613 1.00 93.88 262 LYS A N 1
ATOM 2107 C CA . LYS A 1 262 ? -20.599 0.606 7.486 1.00 93.88 262 LYS A CA 1
ATOM 2108 C C . LYS A 1 262 ? -20.899 -0.330 8.659 1.00 93.88 262 LYS A C 1
ATOM 2110 O O . LYS A 1 262 ? -21.187 0.156 9.754 1.00 93.88 262 LYS A O 1
ATOM 2115 N N . ASP A 1 263 ? -20.790 -1.635 8.432 1.00 95.00 263 ASP A N 1
ATOM 2116 C CA . ASP A 1 263 ? -21.090 -2.686 9.408 1.00 95.00 263 ASP A CA 1
ATOM 2117 C C . ASP A 1 263 ? -19.798 -3.287 9.976 1.00 95.00 263 ASP A C 1
ATOM 2119 O O . ASP A 1 263 ? -19.590 -4.497 9.967 1.00 95.00 263 ASP A O 1
ATOM 2123 N N . TYR A 1 264 ? -18.902 -2.417 10.457 1.00 96.19 264 TYR A N 1
ATOM 2124 C CA . TYR A 1 264 ? -17.601 -2.806 11.002 1.00 96.19 264 TYR A CA 1
ATOM 2125 C C . TYR A 1 264 ? -17.601 -2.798 12.545 1.00 96.19 264 TYR A C 1
ATOM 2127 O O . TYR A 1 264 ? -17.358 -1.743 13.144 1.00 96.19 264 TYR A O 1
ATOM 2135 N N . PRO A 1 265 ? -17.872 -3.936 13.219 1.00 97.00 265 PRO A N 1
ATOM 2136 C CA . PRO A 1 265 ? -18.040 -3.972 14.673 1.00 97.00 265 PRO A CA 1
ATOM 2137 C C . PRO A 1 265 ? -16.796 -3.526 15.445 1.00 97.00 265 PRO A C 1
ATOM 2139 O O . PRO A 1 265 ? -16.937 -2.824 16.442 1.00 97.00 265 PRO A O 1
ATOM 2142 N N . GLU A 1 266 ? -15.588 -3.860 14.984 1.00 95.12 266 GLU A N 1
ATOM 2143 C CA . GLU A 1 266 ? -14.338 -3.436 15.625 1.00 95.12 266 GLU A CA 1
ATOM 2144 C C . GLU A 1 266 ? -14.174 -1.906 15.595 1.00 95.12 266 GLU A C 1
ATOM 2146 O O . GLU A 1 266 ? -13.855 -1.299 16.616 1.00 95.12 266 GLU A O 1
ATOM 2151 N N . ALA A 1 267 ? -14.468 -1.256 14.462 1.00 96.56 267 ALA A N 1
ATOM 2152 C CA . ALA A 1 267 ? -14.387 0.202 14.357 1.00 96.56 267 ALA A CA 1
ATOM 2153 C C . ALA A 1 267 ? -15.494 0.913 15.143 1.00 96.56 267 ALA A C 1
ATOM 2155 O O . ALA A 1 267 ? -15.251 1.956 15.746 1.00 96.56 267 ALA A O 1
ATOM 2156 N N . ILE A 1 268 ? -16.700 0.342 15.186 1.00 98.56 268 ILE A N 1
ATOM 2157 C CA . ILE A 1 268 ? -17.796 0.864 16.013 1.00 98.56 268 ILE A CA 1
ATOM 2158 C C . ILE A 1 268 ? -17.446 0.748 17.504 1.00 98.56 268 ILE A C 1
ATOM 2160 O O . ILE A 1 268 ? -17.665 1.701 18.249 1.00 98.56 268 ILE A O 1
ATOM 2164 N N . ASN A 1 269 ? -16.856 -0.373 17.930 1.00 98.06 269 ASN A N 1
ATOM 2165 C CA . ASN A 1 269 ? -16.342 -0.551 19.288 1.00 98.06 269 ASN A CA 1
ATOM 2166 C C . ASN A 1 269 ? -15.250 0.479 19.617 1.00 98.06 269 ASN A C 1
ATOM 2168 O O . ASN A 1 269 ? -15.310 1.124 20.659 1.00 98.06 269 ASN A O 1
ATOM 2172 N N . ASN A 1 270 ? -14.294 0.697 18.714 1.00 97.00 270 ASN A N 1
ATOM 2173 C CA . ASN A 1 270 ? -13.242 1.694 18.919 1.00 97.00 270 ASN A CA 1
ATOM 2174 C C . ASN A 1 270 ? -13.798 3.124 18.974 1.00 97.00 270 ASN A C 1
ATOM 2176 O O . ASN A 1 270 ? -13.347 3.928 19.786 1.00 97.00 270 ASN A O 1
ATOM 2180 N N . LEU A 1 271 ? -14.830 3.440 18.185 1.00 98.12 271 LEU A N 1
ATOM 2181 C CA . LEU A 1 271 ? -15.528 4.721 18.291 1.00 98.12 271 LEU A CA 1
ATOM 2182 C C . LEU A 1 271 ? -16.213 4.872 19.656 1.00 98.12 271 LEU A C 1
ATOM 2184 O O . LEU A 1 271 ? -16.155 5.942 20.254 1.00 98.12 271 LEU A O 1
ATOM 2188 N N . ALA A 1 272 ? -16.838 3.807 20.162 1.00 98.12 272 ALA A N 1
ATOM 2189 C CA . ALA A 1 272 ? -17.461 3.800 21.482 1.00 98.12 272 ALA A CA 1
ATOM 2190 C C . ALA A 1 272 ? -16.438 4.049 22.604 1.00 98.12 272 ALA A C 1
ATOM 2192 O O . ALA A 1 272 ? -16.721 4.813 23.524 1.00 98.12 272 ALA A O 1
ATOM 2193 N N . ILE A 1 273 ? -15.229 3.484 22.492 1.00 96.88 273 ILE A N 1
ATOM 2194 C CA . ILE A 1 273 ? -14.114 3.755 23.413 1.00 96.88 273 ILE A CA 1
ATOM 2195 C C . ILE A 1 273 ? -13.741 5.245 23.408 1.00 96.88 273 ILE A C 1
ATOM 2197 O O . ILE A 1 273 ? -13.542 5.812 24.481 1.00 96.88 273 ILE A O 1
ATOM 2201 N N . LEU A 1 274 ? -13.714 5.906 22.243 1.00 96.81 274 LEU A N 1
ATOM 2202 C CA . LEU A 1 274 ? -13.447 7.350 22.165 1.00 96.81 274 LEU A CA 1
ATOM 2203 C C . LEU A 1 274 ? -14.515 8.184 22.888 1.00 96.81 274 LEU A C 1
ATOM 2205 O O . LEU A 1 274 ? -14.175 9.099 23.634 1.00 96.81 274 LEU A O 1
ATOM 2209 N N . TYR A 1 275 ? -15.799 7.853 22.716 1.00 97.81 275 TYR A N 1
ATOM 2210 C CA . TYR A 1 275 ? -16.882 8.530 23.441 1.00 97.81 275 TYR A CA 1
ATOM 2211 C C . TYR A 1 275 ? -16.818 8.262 24.952 1.00 97.81 275 TYR A C 1
ATOM 2213 O O . TYR A 1 275 ? -16.978 9.197 25.735 1.00 97.81 275 TYR A O 1
ATOM 2221 N N . LYS A 1 276 ? -16.491 7.024 25.364 1.00 97.00 276 LYS A N 1
ATOM 2222 C CA . LYS A 1 276 ? -16.252 6.657 26.773 1.00 97.00 276 LYS A CA 1
ATOM 2223 C C . LYS A 1 276 ? -15.131 7.504 27.377 1.00 97.00 276 LYS A C 1
ATOM 2225 O O . LYS A 1 276 ? -15.300 8.047 28.464 1.00 97.00 276 LYS A O 1
ATOM 2230 N N . ALA A 1 277 ? -14.009 7.643 26.668 1.00 93.44 277 ALA A N 1
ATOM 2231 C CA . ALA A 1 277 ? -12.865 8.440 27.108 1.00 93.44 277 ALA A CA 1
ATOM 2232 C C . ALA A 1 277 ? -13.202 9.936 27.244 1.00 93.44 277 ALA A C 1
ATOM 2234 O O . ALA A 1 277 ? -12.675 10.601 28.129 1.00 93.44 277 ALA A O 1
ATOM 2235 N N . ASN A 1 278 ? -14.117 10.447 26.416 1.00 93.81 278 ASN A N 1
ATOM 2236 C CA . ASN A 1 278 ? -14.612 11.823 26.491 1.00 93.81 278 ASN A CA 1
ATOM 2237 C C . ASN A 1 278 ? -15.765 12.019 27.504 1.00 93.81 278 ASN A C 1
ATOM 2239 O O . ASN A 1 278 ? -16.324 13.110 27.593 1.00 93.81 278 ASN A O 1
ATOM 2243 N N . GLY A 1 279 ? -16.160 10.974 28.241 1.00 95.50 279 GLY A N 1
ATOM 2244 C CA . GLY A 1 279 ? -17.230 11.025 29.245 1.00 95.50 279 GLY A CA 1
ATOM 2245 C C . GLY A 1 279 ? -18.663 10.970 28.696 1.00 95.50 279 GLY A C 1
ATOM 2246 O O . GLY A 1 279 ? -19.608 11.026 29.477 1.00 95.50 279 GLY A O 1
ATOM 224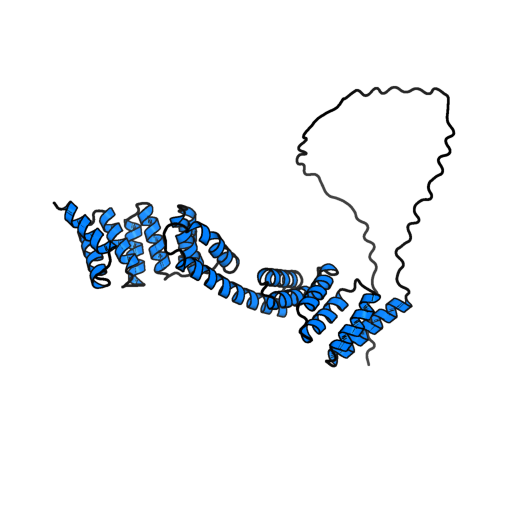7 N N . ASP A 1 280 ? -18.856 10.829 27.382 1.00 97.69 280 ASP A N 1
ATOM 2248 C CA . ASP A 1 280 ? -20.181 10.650 26.767 1.00 97.69 280 ASP A CA 1
ATOM 2249 C C . ASP A 1 280 ? -20.578 9.165 26.814 1.00 97.69 280 ASP A C 1
ATOM 2251 O O . ASP A 1 280 ? -20.485 8.409 25.836 1.00 97.69 280 ASP A O 1
ATOM 2255 N N . TYR A 1 281 ? -20.965 8.729 28.012 1.00 98.06 281 TYR A N 1
ATOM 2256 C CA . TYR A 1 281 ? -21.288 7.336 28.300 1.00 98.06 281 TYR A CA 1
ATOM 2257 C C . TYR A 1 281 ? -22.550 6.869 27.568 1.00 98.06 281 TYR A C 1
ATOM 2259 O O . TYR A 1 281 ? -22.613 5.723 27.122 1.00 98.06 281 TYR A O 1
ATOM 2267 N N . GLU A 1 282 ? -23.545 7.737 27.377 1.00 98.12 282 GLU A N 1
ATOM 2268 C CA . GLU A 1 282 ? -24.768 7.431 26.635 1.00 98.12 282 GLU A CA 1
ATOM 2269 C C . GLU A 1 282 ? -24.479 7.058 25.180 1.00 98.12 282 GLU A C 1
ATOM 2271 O O . GLU A 1 282 ? -25.012 6.059 24.678 1.00 98.12 282 GLU A O 1
ATOM 2276 N N . THR A 1 283 ? -23.653 7.847 24.487 1.00 98.31 283 THR A N 1
ATOM 2277 C CA . THR A 1 283 ? -23.277 7.554 23.101 1.00 98.31 283 THR A CA 1
ATOM 2278 C C . THR A 1 283 ? -22.393 6.314 23.031 1.00 98.31 283 THR A C 1
ATOM 2280 O O . THR A 1 283 ? -22.618 5.458 22.169 1.00 98.31 283 THR A O 1
ATOM 2283 N N . ALA A 1 284 ? -21.449 6.162 23.965 1.00 98.56 284 ALA A N 1
ATOM 2284 C CA . ALA A 1 284 ? -20.601 4.978 24.050 1.00 98.56 284 ALA A CA 1
ATOM 2285 C C . ALA A 1 284 ? -21.429 3.688 24.194 1.00 98.56 284 ALA A C 1
ATOM 2287 O O . ALA A 1 284 ? -21.273 2.770 23.390 1.00 98.56 284 ALA A O 1
ATOM 2288 N N . ILE A 1 285 ? -22.383 3.643 25.133 1.00 98.69 285 ILE A N 1
ATOM 2289 C CA . ILE A 1 285 ? -23.280 2.493 25.346 1.00 98.69 285 ILE A CA 1
ATOM 2290 C C . ILE A 1 285 ? -24.045 2.142 24.063 1.00 98.69 285 ILE A C 1
ATOM 2292 O O . ILE A 1 285 ? -24.061 0.979 23.656 1.00 98.69 285 ILE A O 1
ATOM 2296 N N . LYS A 1 286 ? -24.643 3.130 23.381 1.00 98.62 286 LYS A N 1
ATOM 2297 C CA . LYS A 1 286 ? -25.372 2.896 22.118 1.00 98.62 286 LYS A CA 1
ATOM 2298 C C . LYS A 1 286 ? -24.480 2.261 21.052 1.00 98.62 286 LYS A C 1
ATOM 2300 O O . LYS A 1 286 ? -24.920 1.366 20.331 1.00 98.62 286 LYS A O 1
ATOM 2305 N N . LEU A 1 287 ? -23.236 2.722 20.941 1.00 98.50 287 LEU A N 1
ATOM 2306 C CA . LEU A 1 287 ? -22.282 2.203 19.968 1.00 98.50 287 LEU A CA 1
ATOM 2307 C C . LEU A 1 287 ? -21.778 0.803 20.342 1.00 98.50 287 LEU A C 1
ATOM 2309 O O . LEU A 1 287 ? -21.734 -0.054 19.462 1.00 98.50 287 LEU A O 1
ATOM 2313 N N . PHE A 1 288 ? -21.485 0.522 21.615 1.00 98.62 288 PHE A N 1
ATOM 2314 C CA . PHE A 1 288 ? -21.145 -0.835 22.061 1.00 98.62 288 PHE A CA 1
ATOM 2315 C C . PHE A 1 288 ? -22.279 -1.820 21.772 1.00 98.62 288 PHE A C 1
ATOM 2317 O O . PHE A 1 288 ? -22.042 -2.877 21.191 1.00 98.62 288 PHE A O 1
ATOM 2324 N N . LEU A 1 289 ? -23.526 -1.453 22.081 1.00 98.44 289 LEU A N 1
ATOM 2325 C CA . LEU A 1 289 ? -24.696 -2.272 21.754 1.00 98.44 289 LEU A CA 1
ATOM 2326 C C . LEU A 1 289 ? -24.843 -2.484 20.241 1.00 98.44 289 LEU A C 1
ATOM 2328 O O . LEU A 1 289 ? -25.160 -3.590 19.810 1.00 98.44 289 LEU A O 1
ATOM 2332 N N . LYS A 1 290 ? -24.556 -1.467 19.418 1.00 98.38 290 LYS A N 1
ATOM 2333 C CA . LYS A 1 290 ? -24.525 -1.616 17.955 1.00 98.38 290 LYS A CA 1
ATOM 2334 C C . LYS A 1 290 ? -23.433 -2.595 17.505 1.00 98.38 290 LYS A C 1
ATOM 2336 O O . LYS A 1 290 ? -23.694 -3.429 16.642 1.00 98.38 290 LYS A O 1
ATOM 2341 N N . ALA A 1 291 ? -22.231 -2.520 18.078 1.00 98.12 291 ALA A N 1
ATOM 2342 C CA . ALA A 1 291 ? -21.156 -3.466 17.780 1.00 98.12 291 ALA A CA 1
ATOM 2343 C C . ALA A 1 291 ? -21.541 -4.901 18.178 1.00 98.12 291 ALA A C 1
ATOM 2345 O O . ALA A 1 291 ? -21.296 -5.832 17.416 1.00 98.12 291 ALA A O 1
ATOM 2346 N N . LEU A 1 292 ? -22.208 -5.076 19.322 1.00 98.19 292 LEU A N 1
ATOM 2347 C CA . LEU A 1 292 ? -22.707 -6.370 19.793 1.00 98.19 292 LEU A CA 1
ATOM 2348 C C . LEU A 1 292 ? -23.865 -6.904 18.945 1.00 98.19 292 LEU A C 1
ATOM 2350 O O . LEU A 1 292 ? -23.940 -8.104 18.714 1.00 98.19 292 LEU A O 1
ATOM 2354 N N . ALA A 1 293 ? -24.728 -6.041 18.408 1.00 98.19 293 ALA A N 1
ATOM 2355 C CA . ALA A 1 293 ? -25.762 -6.463 17.463 1.00 98.19 293 ALA A CA 1
ATOM 2356 C C . ALA A 1 293 ? -25.159 -7.072 16.183 1.00 98.19 293 ALA A C 1
ATOM 2358 O O . ALA A 1 293 ? -25.715 -8.017 15.630 1.00 98.19 293 ALA A O 1
ATOM 2359 N N . LEU A 1 294 ? -24.005 -6.561 15.737 1.00 97.25 294 LEU A N 1
ATOM 2360 C CA . LEU A 1 294 ? -23.251 -7.105 14.600 1.00 97.25 294 LEU A CA 1
ATOM 2361 C C . LEU A 1 294 ? -22.402 -8.328 14.988 1.00 97.25 294 LEU A C 1
ATOM 2363 O O . LEU A 1 294 ? -22.219 -9.238 14.181 1.00 97.25 294 LEU A O 1
ATOM 2367 N N . LYS A 1 295 ? -21.873 -8.356 16.218 1.00 97.62 295 LYS A N 1
ATOM 2368 C CA . LYS A 1 295 ? -20.991 -9.410 16.742 1.00 97.62 295 LYS A CA 1
ATOM 2369 C C . LYS A 1 295 ? -21.393 -9.788 18.184 1.00 97.62 295 LYS A C 1
ATOM 2371 O O . LYS A 1 295 ? -20.761 -9.322 19.132 1.00 97.62 295 LYS A O 1
ATOM 2376 N N . PRO A 1 296 ? -22.403 -10.664 18.379 1.00 96.44 296 PRO A N 1
ATOM 2377 C CA . PRO A 1 296 ? -23.019 -10.906 19.696 1.00 96.44 296 PRO A CA 1
ATOM 2378 C C . PRO A 1 296 ? -22.097 -11.442 20.796 1.00 96.44 296 PRO A C 1
ATOM 2380 O O . PRO A 1 296 ? -22.326 -11.178 21.970 1.00 96.44 296 PRO A O 1
ATOM 2383 N N . LYS A 1 297 ? -21.041 -12.181 20.438 1.00 95.94 297 LYS A N 1
ATOM 2384 C CA . LYS A 1 297 ? -20.069 -12.759 21.386 1.00 95.94 297 LYS A CA 1
ATOM 2385 C C . LYS A 1 297 ? -18.752 -11.975 21.422 1.00 95.94 297 LYS A C 1
ATOM 2387 O O . LYS A 1 297 ? -17.676 -12.555 21.538 1.00 95.94 297 LYS A O 1
ATOM 2392 N N . TYR A 1 298 ? -18.811 -10.656 21.237 1.00 96.06 298 TYR A N 1
ATOM 2393 C CA . TYR A 1 298 ? -17.620 -9.811 21.220 1.00 96.06 298 TYR A CA 1
ATOM 2394 C C . TYR A 1 298 ? -17.187 -9.430 22.643 1.00 96.06 298 TYR A C 1
ATOM 2396 O O . TYR A 1 298 ? -17.581 -8.386 23.158 1.00 96.06 298 TYR A O 1
ATOM 2404 N N . ILE A 1 299 ? -16.349 -10.272 23.258 1.00 96.12 299 ILE A N 1
ATOM 2405 C CA . ILE A 1 299 ? -15.889 -10.126 24.654 1.00 96.12 299 ILE A CA 1
ATOM 2406 C C . ILE A 1 299 ? -15.334 -8.724 24.940 1.00 96.12 299 ILE A C 1
ATOM 2408 O O . ILE A 1 299 ? -15.767 -8.087 25.894 1.00 96.12 299 ILE A O 1
ATOM 2412 N N . SER A 1 300 ? -14.457 -8.186 24.084 1.00 93.19 300 SER A N 1
ATOM 2413 C CA . SER A 1 300 ? -13.886 -6.848 24.299 1.00 93.19 300 SER A CA 1
ATOM 2414 C C . SER A 1 300 ? -14.944 -5.738 24.325 1.00 93.19 300 SER A C 1
ATOM 2416 O O . SER A 1 300 ? -14.812 -4.791 25.096 1.00 93.19 300 SER A O 1
ATOM 2418 N N . ALA A 1 301 ? -16.000 -5.834 23.510 1.00 96.62 301 ALA A N 1
ATOM 2419 C CA . ALA A 1 301 ? -17.093 -4.860 23.531 1.00 96.62 301 ALA A CA 1
ATOM 2420 C C . ALA A 1 301 ? -17.988 -5.028 24.766 1.00 96.62 301 ALA A C 1
ATOM 2422 O O . ALA A 1 301 ? -18.449 -4.030 25.313 1.00 96.62 301 ALA A O 1
ATOM 2423 N N . LEU A 1 302 ? -18.200 -6.264 25.232 1.00 98.25 302 LEU A N 1
ATOM 2424 C CA . LEU A 1 302 ? -18.920 -6.534 26.478 1.00 98.25 302 LEU A CA 1
ATOM 2425 C C . LEU A 1 302 ? -18.165 -5.985 27.696 1.00 98.25 302 LEU A C 1
ATOM 2427 O O . LEU A 1 302 ? -18.768 -5.267 28.484 1.00 98.25 302 LEU A O 1
ATOM 2431 N N . ASN A 1 303 ? -16.858 -6.235 27.819 1.00 96.94 303 ASN A N 1
ATOM 2432 C CA . ASN A 1 303 ? -16.047 -5.672 28.907 1.00 96.94 303 ASN A CA 1
ATOM 2433 C C . ASN A 1 303 ? -16.103 -4.144 28.910 1.00 96.94 303 ASN A C 1
ATOM 2435 O O . ASN A 1 303 ? -16.457 -3.535 29.917 1.00 96.94 303 ASN A O 1
ATOM 2439 N N . ASN A 1 304 ? -15.880 -3.516 27.751 1.00 97.50 304 ASN A N 1
ATOM 2440 C CA . ASN A 1 304 ? -15.975 -2.064 27.639 1.00 97.50 304 ASN A CA 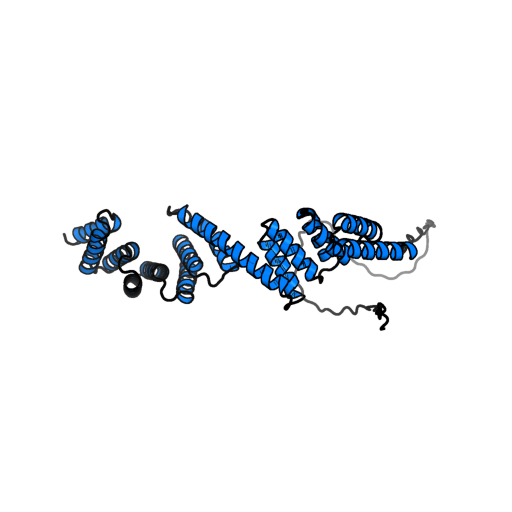1
ATOM 2441 C C . ASN A 1 304 ? -17.374 -1.520 27.966 1.00 97.50 304 ASN A C 1
ATOM 2443 O O . ASN A 1 304 ? -17.488 -0.440 28.550 1.00 97.50 304 ASN A O 1
ATOM 2447 N N . LEU A 1 305 ? -18.437 -2.241 27.602 1.00 98.38 305 LEU A N 1
ATOM 2448 C CA . LEU A 1 305 ? -19.808 -1.880 27.948 1.00 98.38 305 LEU A CA 1
ATOM 2449 C C . LEU A 1 305 ? -20.050 -1.982 29.461 1.00 98.38 305 LEU A C 1
ATOM 2451 O O . LEU A 1 305 ? -20.629 -1.062 30.037 1.00 98.38 305 LEU A O 1
ATOM 2455 N N . GLY A 1 306 ? -19.577 -3.055 30.101 1.00 97.69 306 GLY A N 1
ATOM 2456 C CA . GLY A 1 306 ? -19.627 -3.237 31.553 1.00 97.69 306 GLY A CA 1
ATOM 2457 C C . GLY A 1 306 ? -18.929 -2.093 32.287 1.00 97.69 306 GLY A C 1
ATOM 2458 O O . GLY A 1 306 ? -19.541 -1.451 33.142 1.00 97.69 306 GLY A O 1
ATOM 2459 N N . ASP A 1 307 ? -17.710 -1.749 31.860 1.00 96.94 307 ASP A N 1
ATOM 2460 C CA . ASP A 1 307 ? -16.946 -0.624 32.412 1.00 96.94 307 ASP A CA 1
ATOM 2461 C C . ASP A 1 307 ? -17.691 0.700 32.252 1.00 96.94 307 ASP A C 1
ATOM 2463 O O . ASP A 1 307 ? -17.725 1.522 33.164 1.00 96.94 307 ASP A O 1
ATOM 2467 N N . THR A 1 308 ? -18.311 0.915 31.090 1.00 97.94 308 THR A N 1
ATOM 2468 C CA . THR A 1 308 ? -19.051 2.152 30.811 1.00 97.94 308 THR A CA 1
ATOM 2469 C C . THR A 1 308 ? -20.283 2.275 31.706 1.00 97.94 308 THR A C 1
ATOM 2471 O O . THR A 1 308 ? -20.540 3.351 32.242 1.00 97.94 308 THR A O 1
ATOM 2474 N N . TYR A 1 309 ? -21.024 1.183 31.926 1.00 98.06 309 TYR A N 1
ATOM 2475 C CA . TYR A 1 309 ? -22.129 1.173 32.888 1.00 98.06 309 TYR A CA 1
ATOM 2476 C C . TYR A 1 309 ? -21.648 1.423 34.319 1.00 98.06 309 TYR A C 1
ATOM 2478 O O . TYR A 1 309 ? -22.296 2.171 35.050 1.00 98.06 309 TYR A O 1
ATOM 2486 N N . SER A 1 310 ? -20.511 0.839 34.704 1.00 95.50 310 SER A N 1
ATOM 2487 C CA . SER A 1 310 ? -19.901 1.048 36.020 1.00 95.50 310 SER A CA 1
ATOM 2488 C C . SER A 1 310 ? -19.523 2.519 36.237 1.00 95.50 310 SER A C 1
ATOM 2490 O O . SER A 1 310 ? -19.942 3.121 37.225 1.00 95.50 310 SER A O 1
ATOM 2492 N N . LEU A 1 311 ? -18.849 3.148 35.263 1.00 95.31 311 LEU A N 1
ATOM 2493 C CA . LEU A 1 311 ? -18.497 4.577 35.286 1.00 95.31 311 LEU A CA 1
ATOM 2494 C C . LEU A 1 311 ? -19.725 5.496 35.351 1.00 95.31 311 LEU A C 1
ATOM 2496 O O . LEU A 1 311 ? -19.680 6.550 35.981 1.00 95.31 311 LEU A O 1
ATOM 2500 N N . LYS A 1 312 ? -20.841 5.080 34.746 1.00 95.94 312 LYS A N 1
ATOM 2501 C CA . LYS A 1 312 ? -22.131 5.780 34.811 1.00 95.94 312 LYS A CA 1
ATOM 2502 C C . LYS A 1 312 ? -22.924 5.486 36.101 1.00 95.94 312 LYS A C 1
ATOM 2504 O O . LYS A 1 312 ? -24.032 5.986 36.275 1.00 95.94 312 LYS A O 1
ATOM 2509 N N . ASN A 1 313 ? -22.378 4.679 37.014 1.00 94.00 313 ASN A N 1
ATOM 2510 C CA . ASN A 1 313 ? -23.025 4.225 38.249 1.00 94.00 313 ASN A CA 1
ATOM 2511 C C . ASN A 1 313 ? -24.308 3.385 38.023 1.00 94.00 313 ASN A C 1
ATOM 2513 O O . ASN A 1 313 ? -25.161 3.266 38.903 1.00 94.00 313 ASN A O 1
ATOM 2517 N N . GLU A 1 314 ? -24.449 2.745 36.858 1.00 96.06 314 GLU A N 1
ATOM 2518 C CA . GLU A 1 314 ? -25.535 1.806 36.546 1.00 96.06 314 GLU A CA 1
ATOM 2519 C C . GLU A 1 314 ? -25.148 0.367 36.947 1.00 96.06 314 GLU A C 1
ATOM 2521 O O . GLU A 1 314 ? -25.039 -0.539 36.115 1.00 96.06 314 GLU A O 1
ATOM 2526 N N . LYS A 1 315 ? -24.934 0.148 38.251 1.00 94.06 315 LYS A N 1
ATOM 2527 C CA . LYS A 1 315 ? -24.345 -1.085 38.817 1.00 94.06 315 LYS A CA 1
ATOM 2528 C C . LYS A 1 315 ? -25.017 -2.386 38.360 1.00 94.06 315 LYS A C 1
ATOM 2530 O O . LYS A 1 315 ? -24.328 -3.328 37.986 1.00 94.06 315 LYS A O 1
ATOM 2535 N N . GLN A 1 316 ? -26.351 -2.432 38.328 1.00 95.56 316 GLN A N 1
ATOM 2536 C CA . GLN A 1 316 ? -27.103 -3.628 37.910 1.00 95.56 316 GLN A CA 1
ATOM 2537 C C . GLN A 1 316 ? -26.861 -3.993 36.436 1.00 95.56 316 GLN A C 1
ATOM 2539 O O . GLN A 1 316 ? -26.804 -5.170 36.074 1.00 95.56 316 GLN A O 1
ATOM 2544 N N . ASN A 1 317 ? -26.717 -2.983 35.572 1.00 97.00 317 ASN A N 1
ATOM 2545 C CA . ASN A 1 317 ? -26.427 -3.197 34.157 1.00 97.00 317 ASN A CA 1
ATOM 2546 C C . ASN A 1 317 ? -24.997 -3.701 33.974 1.00 97.00 317 ASN A C 1
ATOM 2548 O O . ASN A 1 317 ? -24.798 -4.681 33.257 1.00 97.00 317 ASN A O 1
ATOM 2552 N N . ALA A 1 318 ? -24.037 -3.088 34.670 1.00 97.25 318 ALA A N 1
ATOM 2553 C CA . ALA A 1 318 ? -22.644 -3.520 34.661 1.00 97.25 318 ALA A CA 1
ATOM 2554 C C . ALA A 1 318 ? -22.495 -4.973 35.148 1.00 97.25 318 ALA A C 1
ATOM 2556 O O . ALA A 1 318 ? -21.903 -5.792 34.451 1.00 97.25 318 ALA A O 1
ATOM 2557 N N . GLU A 1 319 ? -23.113 -5.325 36.282 1.00 96.88 319 GLU A N 1
ATOM 2558 C CA . GLU A 1 319 ? -23.065 -6.678 36.851 1.00 96.88 319 GLU A CA 1
ATOM 2559 C C . GLU A 1 319 ? -23.574 -7.736 35.864 1.00 96.88 319 GLU A C 1
ATOM 2561 O O . GLU A 1 319 ? -22.932 -8.766 35.650 1.00 96.88 319 GLU A O 1
ATOM 2566 N N . ARG A 1 320 ? -24.713 -7.470 35.217 1.00 97.44 320 ARG A N 1
ATOM 2567 C CA . ARG A 1 320 ? -25.282 -8.365 34.206 1.00 97.44 320 ARG A CA 1
ATOM 2568 C C . ARG A 1 320 ? -24.336 -8.563 33.023 1.00 97.44 320 ARG A C 1
ATOM 2570 O O . ARG A 1 320 ? -24.150 -9.698 32.599 1.00 97.44 320 ARG A O 1
ATOM 2577 N N . VAL A 1 321 ? -23.741 -7.486 32.509 1.00 97.69 321 VAL A N 1
ATOM 2578 C CA . VAL A 1 321 ? -22.812 -7.563 31.372 1.00 97.69 321 VAL A CA 1
ATOM 2579 C C . VAL A 1 321 ? -21.553 -8.347 31.743 1.00 97.69 321 VAL A C 1
ATOM 2581 O O . VAL A 1 321 ? -21.158 -9.234 30.989 1.00 97.69 321 VAL A O 1
ATOM 2584 N N . TYR A 1 322 ? -20.957 -8.096 32.912 1.00 98.12 322 TYR A N 1
ATOM 2585 C CA . TYR A 1 322 ? -19.783 -8.850 33.356 1.00 98.12 322 TYR A CA 1
ATOM 2586 C C . TYR A 1 322 ? -20.090 -10.336 33.576 1.00 98.12 322 TYR A C 1
ATOM 2588 O O . TYR A 1 322 ? -19.282 -11.183 33.204 1.00 98.12 322 TYR A O 1
ATOM 2596 N N . LYS A 1 323 ? -21.274 -10.686 34.098 1.00 97.38 323 LYS A N 1
ATOM 2597 C CA . LYS A 1 323 ? -21.710 -12.092 34.167 1.00 97.38 323 LYS A CA 1
ATOM 2598 C C . LYS A 1 323 ? -21.812 -12.725 32.779 1.00 97.38 323 LYS A C 1
ATOM 2600 O O . LYS A 1 323 ? -21.293 -13.819 32.597 1.00 97.38 323 LYS A O 1
ATOM 2605 N N . THR A 1 324 ? -22.378 -12.026 31.789 1.00 97.75 324 THR A N 1
ATOM 2606 C CA . THR A 1 324 ? -22.378 -12.504 30.393 1.00 97.75 324 THR A CA 1
ATOM 2607 C C . THR A 1 324 ? -20.959 -12.740 29.871 1.00 97.75 324 THR A C 1
ATOM 2609 O O . THR A 1 324 ? -20.727 -13.710 29.156 1.00 97.75 324 THR A O 1
ATOM 2612 N N . VAL A 1 325 ? -19.988 -11.891 30.227 1.00 97.88 325 VAL A N 1
ATOM 2613 C CA . VAL A 1 325 ? -18.585 -12.124 29.846 1.00 97.88 325 VAL A CA 1
ATOM 2614 C C . VAL A 1 325 ? -18.054 -13.405 30.476 1.00 97.88 325 VAL A C 1
ATOM 2616 O O . VAL A 1 325 ? -17.478 -14.213 29.759 1.00 97.88 325 VAL A O 1
ATOM 2619 N N . LEU A 1 326 ? -18.289 -13.630 31.770 1.00 97.69 326 LEU A N 1
ATOM 2620 C CA . LEU A 1 326 ? -17.812 -14.826 32.473 1.00 97.69 326 LEU A CA 1
ATOM 2621 C C . LEU A 1 326 ? -18.499 -16.122 32.022 1.00 97.69 326 LEU A C 1
ATOM 2623 O O . LEU A 1 326 ? -17.913 -17.193 32.136 1.00 97.69 326 LEU A O 1
ATOM 2627 N N . GLU A 1 327 ? -19.712 -16.046 31.473 1.00 97.31 327 GLU A N 1
ATOM 2628 C CA . GLU A 1 327 ? -20.345 -17.181 30.788 1.00 97.31 327 GLU A CA 1
ATOM 2629 C C . GLU A 1 327 ? -19.617 -17.551 29.482 1.00 97.31 327 GLU A C 1
ATOM 2631 O O . GLU A 1 327 ? -19.597 -18.720 29.097 1.00 97.31 327 GLU A O 1
ATOM 2636 N N . LEU A 1 328 ? -19.029 -16.568 28.789 1.00 96.25 328 LEU A N 1
ATOM 2637 C CA . LEU A 1 328 ? -18.286 -16.768 27.539 1.00 96.25 328 LEU A CA 1
ATOM 2638 C C . LEU A 1 328 ? -16.804 -17.094 27.773 1.00 96.25 328 LEU A C 1
ATOM 2640 O O . LEU A 1 328 ? -16.225 -17.868 27.013 1.00 96.25 328 LEU A O 1
ATOM 2644 N N . ASP A 1 329 ? -16.206 -16.490 28.797 1.00 96.69 329 ASP A N 1
ATOM 2645 C CA . ASP A 1 329 ? -14.809 -16.619 29.205 1.00 96.69 329 ASP A CA 1
ATOM 2646 C C . ASP A 1 329 ? -14.719 -16.589 30.744 1.00 96.69 329 ASP A C 1
ATOM 2648 O O . ASP A 1 329 ? -14.572 -15.519 31.346 1.00 96.69 329 ASP A O 1
ATOM 2652 N N . PRO A 1 330 ? -14.811 -17.758 31.406 1.00 96.88 330 PRO A N 1
ATOM 2653 C CA . PRO A 1 330 ? -14.785 -17.852 32.866 1.00 96.88 330 PRO A CA 1
ATOM 2654 C C . PRO A 1 330 ? -13.502 -17.327 33.519 1.00 96.88 330 PRO A C 1
ATOM 2656 O O . PRO A 1 330 ? -13.507 -17.039 34.716 1.00 96.88 330 PRO A O 1
ATOM 2659 N N . GLU A 1 331 ? -12.408 -17.191 32.763 1.00 96.00 331 GLU A N 1
ATOM 2660 C CA . GLU A 1 331 ? -11.119 -16.702 33.258 1.00 96.00 331 GLU A CA 1
ATOM 2661 C C . GLU A 1 331 ? -10.876 -15.217 32.978 1.00 96.00 331 GLU A C 1
ATOM 2663 O O . GLU A 1 331 ? -9.812 -14.691 33.311 1.00 96.00 331 GLU A O 1
ATOM 2668 N N . ASN A 1 332 ? -11.879 -14.506 32.456 1.00 96.38 332 ASN A N 1
ATOM 2669 C CA . ASN A 1 332 ? -11.745 -13.100 32.119 1.00 96.38 332 ASN A CA 1
ATOM 2670 C C . ASN A 1 332 ? -11.457 -12.225 33.354 1.00 96.38 332 ASN A C 1
ATOM 2672 O O . ASN A 1 332 ? -12.326 -11.986 34.196 1.00 96.38 332 ASN A O 1
ATOM 2676 N N . VAL A 1 333 ? -10.226 -11.720 33.450 1.00 94.94 333 VAL A N 1
ATOM 2677 C CA . VAL A 1 333 ? -9.755 -10.936 34.604 1.00 94.94 333 VAL A CA 1
ATOM 2678 C C . VAL A 1 333 ? -10.501 -9.606 34.733 1.00 94.94 333 VAL A C 1
ATOM 2680 O O . VAL A 1 333 ? -10.870 -9.224 35.842 1.00 94.94 333 VAL A O 1
ATOM 2683 N N . GLU A 1 334 ? -10.761 -8.921 33.615 1.00 93.69 334 GLU A N 1
ATOM 2684 C CA . GLU A 1 334 ? -11.442 -7.618 33.596 1.00 93.69 334 GLU A CA 1
ATOM 2685 C C . GLU A 1 334 ? -12.860 -7.729 34.172 1.00 93.69 334 GLU A C 1
ATOM 2687 O O . GLU A 1 334 ? -13.229 -6.965 35.064 1.00 93.69 334 GLU A O 1
ATOM 2692 N N . ALA A 1 335 ? -13.627 -8.736 33.743 1.00 95.31 335 ALA A N 1
ATOM 2693 C CA . ALA A 1 335 ? -14.977 -8.962 34.252 1.00 95.31 335 ALA A CA 1
ATOM 2694 C C . ALA A 1 335 ? -14.997 -9.375 35.737 1.00 95.31 335 ALA A C 1
ATOM 2696 O O . ALA A 1 335 ? -15.857 -8.908 36.491 1.00 95.31 335 ALA A O 1
ATOM 2697 N N . LYS A 1 336 ? -14.044 -10.212 36.185 1.00 96.75 336 LYS A N 1
ATOM 2698 C CA . LYS A 1 336 ? -13.901 -10.583 37.609 1.00 96.75 336 LYS A CA 1
ATOM 2699 C C . LYS A 1 336 ? -13.634 -9.351 38.481 1.00 96.75 336 LYS A C 1
ATOM 2701 O O . LYS A 1 336 ? -14.277 -9.187 39.519 1.00 96.75 336 LYS A O 1
ATOM 2706 N N . GLU A 1 337 ? -12.719 -8.479 38.061 1.00 94.69 337 GLU A N 1
ATOM 2707 C CA . GLU A 1 337 ? -12.381 -7.260 38.803 1.00 94.69 337 GLU A CA 1
ATOM 2708 C C . GLU A 1 337 ? -13.537 -6.249 38.794 1.00 94.69 337 GLU A C 1
ATOM 2710 O O . GLU A 1 337 ? -13.880 -5.700 39.842 1.00 94.69 337 GLU A O 1
ATOM 2715 N N . GLY A 1 338 ? -14.212 -6.069 37.654 1.00 93.12 338 GLY A N 1
ATOM 2716 C CA . GLY A 1 338 ? -15.395 -5.211 37.551 1.00 93.12 338 GLY A CA 1
ATOM 2717 C C . GLY A 1 338 ? -16.510 -5.611 38.526 1.00 93.12 338 GLY A C 1
ATOM 2718 O O . GLY A 1 338 ? -17.057 -4.762 39.234 1.00 93.12 338 GLY A O 1
ATOM 2719 N N . LEU A 1 339 ? -16.802 -6.912 38.649 1.00 94.31 339 LEU A N 1
ATOM 2720 C CA . LEU A 1 339 ? -17.783 -7.422 39.620 1.00 94.31 339 LEU A CA 1
ATOM 2721 C C . LEU A 1 339 ? -17.363 -7.189 41.075 1.00 94.31 339 LEU A C 1
ATOM 2723 O O . LEU A 1 339 ? -18.191 -6.820 41.916 1.00 94.31 339 LEU A O 1
ATOM 2727 N N . LYS A 1 340 ? -16.077 -7.380 41.380 1.00 93.31 340 LYS A N 1
ATOM 2728 C CA . LYS A 1 340 ? -15.531 -7.133 42.717 1.00 93.31 340 LYS A CA 1
ATOM 2729 C C . LYS A 1 340 ? -15.701 -5.666 43.117 1.00 93.31 340 LYS A C 1
ATOM 2731 O O . LYS A 1 340 ? -16.165 -5.389 44.222 1.00 93.31 340 LYS A O 1
ATOM 2736 N N . GLN A 1 341 ? -15.390 -4.734 42.215 1.00 89.88 341 GLN A N 1
ATOM 2737 C CA . GLN A 1 341 ? -15.536 -3.297 42.467 1.00 89.88 341 GLN A CA 1
ATOM 2738 C C . GLN A 1 341 ? -16.991 -2.881 42.693 1.00 89.88 341 GLN A C 1
ATOM 2740 O O . GLN A 1 341 ? -17.259 -2.076 43.581 1.00 89.88 341 GLN A O 1
ATOM 2745 N N . ILE A 1 342 ? -17.938 -3.456 41.945 1.00 90.38 342 ILE A N 1
ATOM 2746 C CA . ILE A 1 342 ? -19.370 -3.191 42.147 1.00 90.38 342 ILE A CA 1
ATOM 2747 C C . ILE A 1 342 ? -19.811 -3.627 43.549 1.00 90.38 342 ILE A C 1
ATOM 2749 O O . ILE A 1 342 ? -20.524 -2.879 44.217 1.00 90.38 342 ILE A O 1
ATOM 2753 N N . THR A 1 343 ? -19.364 -4.803 44.000 1.00 82.12 343 THR A N 1
ATOM 2754 C CA . THR A 1 343 ? -19.757 -5.391 45.294 1.00 82.12 343 THR A CA 1
ATOM 2755 C C . THR A 1 343 ? -19.232 -4.571 46.477 1.00 82.12 343 THR A C 1
ATOM 2757 O O . THR A 1 343 ? -19.982 -4.283 47.403 1.00 82.12 343 THR A O 1
ATOM 2760 N N . LEU A 1 344 ? -17.978 -4.109 46.407 1.00 78.25 344 LEU A N 1
ATOM 2761 C CA . LEU A 1 344 ? -17.335 -3.306 47.459 1.00 78.25 344 LEU A CA 1
ATOM 2762 C C . LEU A 1 344 ? -17.947 -1.909 47.661 1.00 78.25 344 LEU A C 1
ATOM 2764 O O . LEU A 1 344 ? -17.663 -1.264 48.659 1.00 78.25 344 LEU A O 1
ATOM 2768 N N . GLN A 1 345 ? -18.753 -1.414 46.719 1.00 63.09 345 GLN A N 1
ATOM 2769 C CA . GLN A 1 345 ? -19.436 -0.119 46.834 1.00 63.09 345 GLN A CA 1
ATOM 2770 C C . GLN A 1 345 ? -20.887 -0.240 47.340 1.00 63.09 345 GLN A C 1
ATOM 2772 O O . GLN A 1 345 ? -21.654 0.721 47.215 1.00 63.09 345 GLN A O 1
ATOM 2777 N N . VAL A 1 346 ? -21.320 -1.435 47.747 1.00 59.00 346 VAL A N 1
ATOM 2778 C CA . VAL A 1 346 ? -22.666 -1.701 48.291 1.00 59.00 346 VAL A CA 1
ATOM 2779 C C . VAL A 1 346 ? -22.622 -1.932 49.810 1.00 59.00 346 VAL A C 1
ATOM 2781 O O . VAL A 1 346 ? -23.654 -1.792 50.465 1.00 59.00 346 VAL A O 1
ATOM 2784 N N . GLU A 1 347 ? -21.438 -2.220 50.356 1.00 47.84 347 GLU A N 1
ATOM 2785 C CA . GLU A 1 347 ? -21.107 -2.168 51.790 1.00 47.84 347 GLU A CA 1
ATOM 2786 C C . GLU A 1 347 ? -20.734 -0.740 52.210 1.00 47.84 347 GLU A C 1
ATOM 2788 O O . GLU A 1 347 ? -21.109 -0.353 53.342 1.00 47.84 347 GLU A O 1
#

Mean predicted aligned error: 14.31 Å